Protein AF-A0A1V4RL10-F1 (afdb_monomer_lite)

Secondary structure (DSSP, 8-state):
-HHHHHHTT-S-HHHHHHHHHHH--GGGHHHHHHHHT-PPPS----EES-B-TTSPBPPPPSSB-HHHHTTTEE-BPP---S--PPP-TT-GGGHHHHHHHHH-SSHHHHHHHHHHHSS-B-HHHHHHHH-S-HHHHHHHHHHHHHTTSEEEEEETTEEEEEE-HHHHHHHTTPPTTS-----HHHHHHHHHHHHHHHH-TT---HHHHHHHHHHHHHHHGGGSTT-S-HHHHHHHHSS-GGG--HHHHHHHHHHHHHHHH-

Radius of gyration: 21.94 Å; chains: 1; bounding box: 55×43×56 Å

Sequence (262 aa):
LKTLNSQKGLSGGNLLTAIANLLIKPSSRSKWGRIADQIRQGEVRQESLFYLKDGRPHPHPTQPDPAFDKAGFSRQKYYDRQVVKQFRADCSANLILKLRAVFGVNARCEIIAYLATHSQANPTETAAAVGYSQKAVHNVMNELFQSGTVTKRIKGRETLYSLRKKEWLPLLSLKQPEVRWLDWKGIYSFMIAVWAILDDSKHQDENLILSELILLLTQKIPDLPGFLSEPLEAALRGPDQTRVSLPSVCSALEGFIHTLME

pLDDT: mean 80.37, std 12.08, range [49.19, 97.69]

Structure (mmCIF, N/CA/C/O backbone):
data_AF-A0A1V4RL10-F1
#
_entry.id   AF-A0A1V4RL10-F1
#
loop_
_atom_site.group_PDB
_atom_site.id
_atom_site.type_symbol
_atom_site.label_atom_id
_atom_site.label_alt_id
_atom_site.label_comp_id
_atom_site.label_asym_id
_atom_site.label_entity_id
_atom_site.label_seq_id
_atom_site.pdbx_PDB_ins_code
_atom_site.Cartn_x
_atom_site.Cartn_y
_atom_site.Cartn_z
_atom_site.occupancy
_atom_site.B_iso_or_equiv
_atom_site.auth_seq_id
_atom_site.auth_comp_id
_atom_site.auth_asym_id
_atom_site.auth_atom_id
_atom_site.pdbx_PDB_model_num
ATOM 1 N N . LEU A 1 1 ? -5.621 4.166 -7.931 1.00 49.19 1 LEU A N 1
ATOM 2 C CA . LEU A 1 1 ? -4.740 4.161 -9.125 1.00 49.19 1 LEU A CA 1
ATOM 3 C C . LEU A 1 1 ? -4.826 5.459 -9.919 1.00 49.19 1 LEU A C 1
ATOM 5 O O . LEU A 1 1 ? -3.807 6.117 -9.990 1.00 49.19 1 LEU A O 1
ATOM 9 N N . LYS A 1 2 ? -5.996 5.895 -10.422 1.00 50.41 2 LYS A N 1
ATOM 10 C CA . LYS A 1 2 ? -6.119 7.175 -11.162 1.00 50.41 2 LYS A CA 1
ATOM 11 C C . LYS A 1 2 ? -5.526 8.374 -10.406 1.00 50.41 2 LYS A C 1
ATOM 13 O O . LYS A 1 2 ? -4.705 9.084 -10.962 1.00 50.41 2 LYS A O 1
ATOM 18 N N . THR A 1 3 ? -5.883 8.525 -9.130 1.00 52.38 3 THR A N 1
ATOM 19 C CA . THR A 1 3 ? -5.372 9.594 -8.258 1.00 52.38 3 THR A CA 1
ATOM 20 C C . THR A 1 3 ? -3.866 9.489 -8.015 1.00 52.38 3 THR A C 1
ATOM 22 O O . THR A 1 3 ? -3.177 10.495 -8.064 1.00 52.38 3 THR A O 1
ATOM 25 N N . LEU A 1 4 ? -3.338 8.274 -7.823 1.00 53.31 4 LEU A N 1
ATOM 26 C CA . LEU A 1 4 ? -1.896 8.046 -7.652 1.00 53.31 4 LEU A CA 1
ATOM 27 C C . LEU A 1 4 ? -1.121 8.362 -8.942 1.00 53.31 4 LEU A C 1
ATOM 29 O O . LEU A 1 4 ? -0.084 9.008 -8.880 1.00 53.31 4 LEU A O 1
ATOM 33 N N . ASN A 1 5 ? -1.664 7.976 -10.101 1.00 55.53 5 ASN A N 1
ATOM 34 C CA . ASN A 1 5 ? -1.075 8.250 -11.412 1.00 55.53 5 ASN A CA 1
ATOM 35 C C . ASN A 1 5 ? -1.068 9.750 -11.738 1.00 55.53 5 ASN A C 1
ATOM 37 O O . ASN A 1 5 ? -0.082 10.265 -12.248 1.00 55.53 5 ASN A O 1
ATOM 41 N N . SER A 1 6 ? -2.144 10.467 -11.396 1.00 55.06 6 SER A N 1
ATOM 42 C CA . SER A 1 6 ? -2.244 11.911 -11.636 1.00 55.06 6 SER A CA 1
ATOM 43 C C . SER A 1 6 ? -1.446 12.760 -10.645 1.00 55.06 6 SER A C 1
ATOM 45 O O . SER A 1 6 ? -1.045 13.860 -10.995 1.00 55.06 6 SER A O 1
ATOM 47 N N . GLN A 1 7 ? -1.256 12.299 -9.403 1.00 50.97 7 GLN A N 1
ATOM 48 C CA . GLN A 1 7 ? -0.625 13.102 -8.346 1.00 50.97 7 GLN A CA 1
ATOM 49 C C . GLN A 1 7 ? 0.898 12.966 -8.275 1.00 50.97 7 GLN A C 1
ATOM 51 O O . GLN A 1 7 ? 1.531 13.825 -7.674 1.00 50.97 7 GLN A O 1
ATOM 56 N N . LYS A 1 8 ? 1.488 11.898 -8.829 1.00 51.97 8 LYS A N 1
ATOM 57 C CA . LYS A 1 8 ? 2.913 11.582 -8.618 1.00 51.97 8 LYS A CA 1
ATOM 58 C C . LYS A 1 8 ? 3.761 11.480 -9.889 1.00 51.97 8 LYS A C 1
ATOM 60 O O . LYS A 1 8 ? 4.884 11.005 -9.802 1.00 51.97 8 LYS A O 1
ATOM 65 N N . GLY A 1 9 ? 3.252 11.917 -11.046 1.00 50.22 9 GLY A N 1
ATOM 66 C CA . GLY A 1 9 ? 4.052 11.961 -12.279 1.00 50.22 9 GLY A CA 1
ATOM 67 C C . GLY A 1 9 ? 4.627 10.598 -12.676 1.00 50.22 9 GLY A C 1
ATOM 68 O O . GLY A 1 9 ? 5.772 10.516 -13.102 1.00 50.22 9 GLY A O 1
ATOM 69 N N . LEU A 1 10 ? 3.855 9.523 -12.486 1.00 54.78 10 LEU A N 1
ATOM 70 C CA . LEU A 1 10 ? 4.321 8.167 -12.760 1.00 54.78 10 LEU A CA 1
ATOM 71 C C . LEU A 1 10 ? 4.570 7.984 -14.264 1.00 54.78 10 LEU A C 1
ATOM 73 O O . LEU A 1 10 ? 3.634 7.922 -15.066 1.00 54.78 10 LEU A O 1
ATOM 77 N N . SER A 1 11 ? 5.844 7.898 -14.642 1.00 58.38 11 SER A N 1
ATOM 78 C CA . SER A 1 11 ? 6.279 7.400 -15.944 1.00 58.38 11 SER A CA 1
ATOM 79 C C . SER A 1 11 ? 5.908 5.911 -16.059 1.00 58.38 11 SER A C 1
ATOM 81 O O . SER A 1 11 ? 5.900 5.180 -15.072 1.00 58.38 11 SER A O 1
ATOM 83 N N . GLY A 1 12 ? 5.504 5.456 -17.252 1.00 69.50 12 GLY A N 1
ATOM 84 C CA . GLY A 1 12 ? 5.088 4.057 -17.470 1.00 69.50 12 GLY A CA 1
ATOM 85 C C . GLY A 1 12 ? 3.602 3.831 -17.770 1.00 69.50 12 GLY A C 1
ATOM 86 O O . GLY A 1 12 ? 3.104 2.718 -17.620 1.00 69.50 12 GLY A O 1
ATOM 87 N N . GLY A 1 13 ? 2.872 4.848 -18.243 1.00 74.56 13 GLY A N 1
ATOM 88 C CA . GLY A 1 13 ? 1.473 4.687 -18.671 1.00 74.56 13 GLY A CA 1
ATOM 89 C C . GLY A 1 13 ? 1.262 3.543 -19.676 1.00 74.56 13 GLY A C 1
ATOM 90 O O . GLY A 1 13 ? 0.323 2.771 -19.519 1.00 74.56 13 GLY A O 1
ATOM 91 N N . ASN A 1 14 ? 2.173 3.366 -20.641 1.00 78.31 14 ASN A N 1
ATOM 92 C CA . ASN A 1 14 ? 2.092 2.273 -21.618 1.00 78.31 14 ASN A CA 1
ATOM 93 C C . ASN A 1 14 ? 2.288 0.900 -20.949 1.00 78.31 14 ASN A C 1
ATOM 95 O O . ASN A 1 14 ? 1.567 -0.045 -21.262 1.00 78.31 14 ASN A O 1
ATOM 99 N N . LEU A 1 15 ? 3.205 0.799 -19.980 1.00 83.12 15 LEU A N 1
ATOM 100 C CA . LEU A 1 15 ? 3.429 -0.423 -19.206 1.00 83.12 15 LEU A CA 1
ATOM 101 C C . LEU A 1 15 ? 2.200 -0.779 -18.361 1.00 83.12 15 LEU A C 1
ATOM 103 O O . LEU A 1 15 ? 1.780 -1.934 -18.316 1.00 83.12 15 LEU A O 1
ATOM 107 N N . LEU A 1 16 ? 1.573 0.216 -17.730 1.00 83.06 16 LEU A N 1
ATOM 108 C CA . LEU A 1 16 ? 0.323 0.017 -16.999 1.00 83.06 16 LEU A CA 1
ATOM 109 C C . LEU A 1 16 ? -0.794 -0.484 -17.925 1.00 83.06 16 LEU A C 1
ATOM 111 O O . LEU A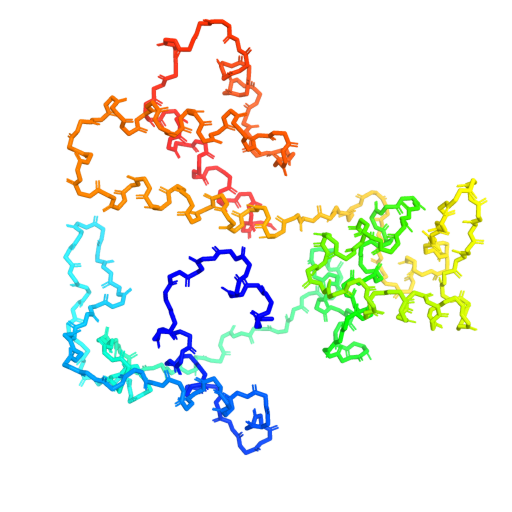 1 16 ? -1.558 -1.370 -17.542 1.00 83.06 16 LEU A O 1
ATOM 115 N N . THR A 1 17 ? -0.871 0.048 -19.141 1.00 82.81 17 THR A N 1
ATOM 116 C CA . THR A 1 17 ? -1.808 -0.408 -20.169 1.00 82.81 17 THR A CA 1
ATOM 117 C C . THR A 1 17 ? -1.522 -1.846 -20.610 1.00 82.81 17 THR A C 1
ATOM 119 O O . THR A 1 17 ? -2.459 -2.637 -20.739 1.00 82.81 17 THR A O 1
ATOM 122 N N . ALA A 1 18 ? -0.251 -2.232 -20.770 1.00 87.38 18 ALA A N 1
ATOM 123 C CA . ALA A 1 18 ? 0.148 -3.614 -21.050 1.00 87.38 18 ALA A CA 1
ATOM 124 C C . ALA A 1 18 ? -0.301 -4.571 -19.935 1.00 87.38 18 ALA A C 1
ATOM 126 O O . ALA A 1 18 ? -0.938 -5.593 -20.188 1.00 87.38 18 ALA A O 1
ATOM 127 N N . ILE A 1 19 ? -0.044 -4.196 -18.677 1.00 88.56 19 ILE A N 1
ATOM 128 C CA . ILE A 1 19 ? -0.471 -4.960 -17.498 1.00 88.56 19 ILE A CA 1
ATOM 129 C C . ILE A 1 19 ? -2.000 -5.051 -17.438 1.00 88.56 19 ILE A C 1
ATOM 131 O O . ILE A 1 19 ? -2.542 -6.120 -17.166 1.00 88.56 19 ILE A O 1
ATOM 135 N N . ALA A 1 20 ? -2.718 -3.961 -17.714 1.00 87.62 20 ALA A N 1
ATOM 136 C CA . ALA A 1 20 ? -4.177 -3.974 -17.748 1.00 87.62 20 ALA A CA 1
ATOM 137 C C . ALA A 1 20 ? -4.702 -4.949 -18.812 1.00 87.62 20 ALA A C 1
ATOM 139 O O . ALA A 1 20 ? -5.595 -5.738 -18.510 1.00 87.62 20 ALA A O 1
ATOM 140 N N . ASN A 1 21 ? -4.110 -4.958 -20.011 1.00 87.12 21 ASN A N 1
ATOM 141 C CA . ASN A 1 21 ? -4.444 -5.913 -21.070 1.00 87.12 21 ASN A CA 1
ATOM 142 C C . ASN A 1 21 ? -4.168 -7.368 -20.658 1.00 87.12 21 ASN A C 1
ATOM 144 O O . ASN A 1 21 ? -4.996 -8.234 -20.929 1.00 87.12 21 ASN A O 1
ATOM 148 N N . LEU A 1 22 ? -3.070 -7.634 -19.942 1.00 88.62 22 LEU A N 1
ATOM 149 C CA . LEU A 1 22 ? -2.773 -8.962 -19.390 1.00 88.62 22 LEU A CA 1
ATOM 150 C C . LEU A 1 22 ? -3.814 -9.408 -18.341 1.00 88.62 22 LEU A C 1
ATOM 152 O O . LEU A 1 22 ? -4.157 -10.586 -18.257 1.00 88.62 22 LEU A O 1
ATOM 156 N N . LEU A 1 23 ? -4.313 -8.479 -17.518 1.00 87.69 23 LEU A N 1
ATOM 157 C CA . LEU A 1 23 ? -5.212 -8.768 -16.391 1.00 87.69 23 LEU A CA 1
ATOM 158 C C . LEU A 1 23 ? -6.706 -8.782 -16.752 1.00 87.69 23 LEU A C 1
ATOM 160 O O . LEU A 1 23 ? -7.537 -9.154 -15.908 1.00 87.69 23 LEU A O 1
ATOM 164 N N . ILE A 1 24 ? -7.075 -8.366 -17.966 1.00 86.62 24 ILE A N 1
ATOM 165 C CA . ILE A 1 24 ? -8.467 -8.384 -18.414 1.00 86.62 24 ILE A CA 1
ATOM 166 C C . ILE A 1 24 ? -8.958 -9.825 -18.545 1.00 86.62 24 ILE A C 1
ATOM 168 O O . ILE A 1 24 ? -8.470 -10.633 -19.327 1.00 86.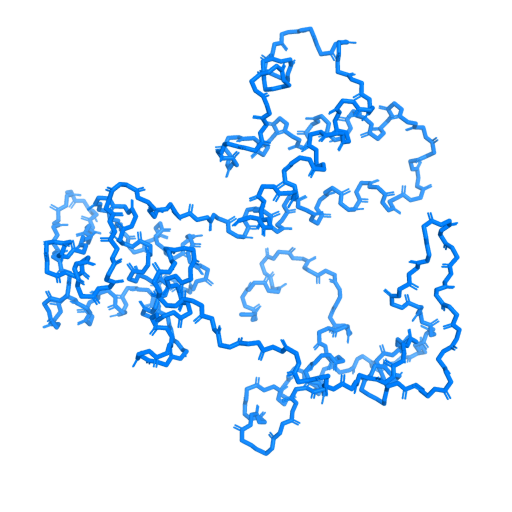62 24 ILE A O 1
ATOM 172 N N . LYS A 1 25 ? -10.005 -10.111 -17.780 1.00 82.38 25 LYS A N 1
ATOM 173 C CA . LYS A 1 25 ? -10.875 -11.280 -17.878 1.00 82.38 25 LYS A CA 1
ATOM 174 C C . LYS A 1 25 ? -12.316 -10.762 -17.975 1.00 82.38 25 LYS A C 1
ATOM 176 O O . LYS A 1 25 ? -12.557 -9.616 -17.577 1.00 82.38 25 LYS A O 1
ATOM 181 N N . PRO A 1 26 ? -13.297 -11.562 -18.434 1.00 79.50 26 PRO A N 1
ATOM 182 C CA . PRO A 1 26 ? -14.690 -11.114 -18.524 1.00 79.50 26 PRO A CA 1
ATOM 183 C C . PRO A 1 26 ? -15.211 -10.471 -17.226 1.00 79.50 26 PRO A C 1
ATOM 185 O O . PRO A 1 26 ? -15.831 -9.412 -17.263 1.00 79.50 26 PRO A O 1
ATOM 188 N N . SER A 1 27 ? -14.853 -11.037 -16.069 1.00 79.25 27 SER A N 1
ATOM 189 C CA . SER A 1 27 ? -15.241 -10.541 -14.742 1.00 79.25 27 SER A CA 1
ATOM 190 C C . SER A 1 27 ? -14.484 -9.295 -14.259 1.00 79.25 27 SER A C 1
ATOM 192 O O . SER A 1 27 ? -14.952 -8.614 -13.351 1.00 79.25 27 SER A O 1
ATOM 194 N N . SER A 1 28 ? -13.321 -8.973 -14.834 1.00 82.69 28 SER A N 1
ATOM 195 C CA . SER A 1 28 ? -12.464 -7.856 -14.401 1.00 82.69 28 SER A CA 1
ATOM 196 C C . SER A 1 28 ? -12.457 -6.679 -15.384 1.00 82.69 28 SER A C 1
ATOM 198 O O . SER A 1 28 ? -11.783 -5.672 -15.145 1.00 82.69 28 SER A O 1
ATOM 200 N N . ARG A 1 29 ? -13.230 -6.763 -16.477 1.00 82.12 29 ARG A N 1
ATOM 201 C CA . ARG A 1 29 ? -13.241 -5.759 -17.549 1.00 82.12 29 ARG A CA 1
ATOM 202 C C . ARG A 1 29 ? -13.697 -4.378 -17.086 1.00 82.12 29 ARG A C 1
ATOM 204 O O . ARG A 1 29 ? -13.107 -3.388 -17.495 1.00 82.12 29 ARG A O 1
ATOM 211 N N . SER A 1 30 ? -14.680 -4.294 -16.192 1.00 79.81 30 SER A N 1
ATOM 212 C CA . SER A 1 30 ? -15.138 -3.013 -15.627 1.00 79.81 30 SER A CA 1
ATOM 213 C C . SER A 1 30 ? -14.036 -2.273 -14.858 1.00 79.81 30 SER A C 1
ATOM 215 O O . SER A 1 30 ? -14.023 -1.044 -14.818 1.00 79.81 30 SER A O 1
ATOM 217 N N . LYS A 1 31 ? -13.083 -3.015 -14.278 1.00 77.12 31 LYS A N 1
ATOM 218 C CA . LYS A 1 31 ? -11.945 -2.468 -13.532 1.00 77.12 31 LYS A CA 1
ATOM 219 C C . LYS A 1 31 ? -10.796 -2.045 -14.447 1.00 77.12 31 LYS A C 1
ATOM 221 O O . LYS A 1 31 ? -10.199 -0.996 -14.216 1.00 77.12 31 LYS A O 1
ATOM 226 N N . TRP A 1 32 ? -10.470 -2.865 -15.446 1.00 82.25 32 TRP A N 1
ATOM 227 C CA . TRP A 1 32 ? -9.245 -2.708 -16.240 1.00 82.25 32 TRP A CA 1
ATOM 228 C C . TRP A 1 32 ? -9.462 -2.146 -17.643 1.00 82.25 32 TRP A C 1
ATOM 230 O O . TRP A 1 32 ? -8.540 -1.540 -18.174 1.00 82.25 32 TRP A O 1
ATOM 240 N N . GLY A 1 33 ? -10.660 -2.290 -18.220 1.00 83.62 33 GLY A N 1
ATOM 241 C CA . GLY A 1 33 ? -10.962 -1.935 -19.612 1.00 83.62 33 GLY A CA 1
ATOM 242 C C . GLY A 1 33 ? -10.560 -0.506 -19.947 1.00 83.62 33 GLY A C 1
ATOM 243 O O . GLY A 1 33 ? -9.722 -0.287 -20.808 1.00 83.62 33 GLY A O 1
ATOM 244 N N . ARG A 1 34 ? -11.015 0.460 -19.139 1.00 83.50 34 ARG A N 1
ATOM 245 C CA . ARG A 1 34 ? -10.685 1.875 -19.354 1.00 83.50 34 ARG A CA 1
ATOM 246 C C . ARG A 1 34 ? -9.182 2.171 -19.347 1.00 83.50 34 ARG A C 1
ATOM 248 O O . ARG A 1 34 ? -8.779 3.136 -19.976 1.00 83.50 34 ARG A O 1
ATOM 255 N N . ILE A 1 35 ? -8.376 1.416 -18.599 1.00 81.50 35 ILE A N 1
ATOM 256 C CA . ILE A 1 35 ? -6.914 1.586 -18.575 1.00 81.50 35 ILE A CA 1
ATOM 257 C C . ILE A 1 35 ? -6.295 0.878 -19.784 1.00 81.50 35 ILE A C 1
ATOM 259 O O . ILE A 1 35 ? -5.432 1.443 -20.442 1.00 81.50 35 ILE A O 1
ATOM 263 N N . ALA A 1 36 ? -6.760 -0.329 -20.106 1.00 82.19 36 ALA A N 1
ATOM 264 C CA . ALA A 1 36 ? -6.291 -1.106 -21.250 1.00 82.19 36 ALA A CA 1
ATOM 265 C C . ALA A 1 36 ? -6.540 -0.412 -22.599 1.00 82.19 36 ALA A C 1
ATOM 267 O O . ALA A 1 36 ? -5.738 -0.572 -23.515 1.00 82.19 36 ALA A O 1
ATOM 268 N N . ASP A 1 37 ? -7.602 0.389 -22.694 1.00 82.38 37 ASP A N 1
ATOM 269 C CA . ASP A 1 37 ? -7.956 1.145 -23.898 1.00 82.38 37 ASP A CA 1
ATOM 270 C C . ASP A 1 37 ? -7.105 2.422 -24.078 1.00 82.38 37 ASP A C 1
ATOM 272 O O . ASP A 1 37 ? -7.191 3.085 -25.107 1.00 82.38 37 ASP A O 1
ATOM 276 N N . GLN A 1 38 ? -6.258 2.788 -23.104 1.00 76.69 38 GLN A N 1
ATOM 277 C CA . GLN A 1 38 ? -5.403 3.987 -23.149 1.00 76.69 38 GLN A CA 1
ATOM 278 C C . GLN A 1 38 ? -4.072 3.768 -23.888 1.00 76.69 38 GLN A C 1
ATOM 280 O O . GLN A 1 38 ? -3.094 4.464 -23.607 1.00 76.69 38 GLN A O 1
ATOM 285 N N . ILE A 1 39 ? -3.990 2.802 -24.810 1.00 66.69 39 ILE A N 1
ATOM 286 C CA . ILE A 1 39 ? -2.776 2.608 -25.617 1.00 66.69 39 ILE A CA 1
ATOM 287 C C . ILE A 1 39 ? -2.530 3.891 -26.418 1.00 66.69 39 ILE A C 1
ATOM 289 O O . ILE A 1 39 ? -3.389 4.331 -27.184 1.00 66.69 39 ILE A O 1
ATOM 293 N N . ARG A 1 40 ? -1.357 4.508 -26.230 1.00 63.03 40 ARG A N 1
ATOM 294 C CA . ARG A 1 40 ? -0.934 5.649 -27.046 1.00 63.03 40 ARG A CA 1
ATOM 295 C C . ARG A 1 40 ? -0.775 5.192 -28.493 1.00 63.03 40 ARG A C 1
ATOM 297 O O . ARG A 1 40 ? 0.002 4.286 -28.768 1.00 63.03 40 ARG A O 1
ATOM 304 N N . GLN A 1 41 ? -1.507 5.834 -29.398 1.00 53.97 41 GLN A N 1
ATOM 305 C CA . GLN A 1 41 ? -1.320 5.681 -30.837 1.00 53.97 41 GLN A CA 1
ATOM 306 C C . GLN A 1 41 ? -0.106 6.526 -31.258 1.00 53.97 41 GLN A C 1
ATOM 308 O O . GLN A 1 41 ? -0.091 7.735 -31.035 1.00 53.97 41 GLN A O 1
ATOM 313 N N . GLY A 1 42 ? 0.924 5.881 -31.802 1.00 56.19 42 GLY A N 1
ATOM 314 C CA . GLY A 1 42 ? 2.168 6.491 -32.286 1.00 56.19 42 GLY A CA 1
ATOM 315 C C . GLY A 1 42 ? 3.167 5.409 -32.708 1.00 56.19 42 GLY A C 1
ATOM 316 O O . GLY A 1 42 ? 2.926 4.234 -32.437 1.00 56.19 42 GLY A O 1
ATOM 317 N N . GLU A 1 43 ? 4.271 5.773 -33.369 1.00 51.66 43 GLU A N 1
ATOM 318 C CA . GLU A 1 43 ? 5.378 4.841 -33.641 1.00 51.66 43 GLU A CA 1
ATOM 319 C C . GLU A 1 43 ? 5.985 4.380 -32.314 1.00 51.66 43 GLU A C 1
ATOM 321 O O . GLU A 1 43 ? 6.763 5.089 -31.673 1.00 51.66 43 GLU A O 1
ATOM 326 N N . VAL A 1 44 ? 5.578 3.199 -31.854 1.00 61.56 44 VAL A N 1
ATOM 327 C CA . VAL A 1 44 ? 6.090 2.650 -30.606 1.00 61.56 44 VAL A CA 1
ATOM 328 C C . VAL A 1 44 ? 7.392 1.927 -30.912 1.00 61.56 44 VAL A C 1
ATOM 330 O O . VAL A 1 44 ? 7.395 0.798 -31.399 1.00 61.56 44 VAL A O 1
ATOM 333 N N . ARG A 1 45 ? 8.517 2.597 -30.651 1.00 67.19 45 ARG A N 1
ATOM 334 C CA . ARG A 1 45 ? 9.829 1.947 -30.659 1.00 67.19 45 ARG A CA 1
ATOM 335 C C . ARG A 1 45 ? 9.788 0.800 -29.652 1.00 67.19 45 ARG A C 1
ATOM 337 O O . ARG A 1 45 ? 9.501 1.027 -28.482 1.00 67.19 45 ARG A O 1
ATOM 344 N N . GLN A 1 46 ? 10.051 -0.417 -30.122 1.00 76.62 46 GLN A N 1
ATOM 345 C CA . GLN A 1 46 ? 10.027 -1.594 -29.266 1.00 76.62 46 GLN A CA 1
ATOM 346 C C . GLN A 1 46 ? 11.152 -1.492 -28.223 1.00 76.62 46 GLN A C 1
ATOM 348 O O . GLN A 1 46 ? 12.328 -1.423 -28.584 1.00 76.62 46 GLN A O 1
ATOM 353 N N . GLU A 1 47 ? 10.799 -1.466 -26.941 1.00 83.00 47 GLU A N 1
ATOM 354 C CA . GLU A 1 47 ? 11.736 -1.364 -25.820 1.00 83.00 47 GLU A CA 1
ATOM 355 C C . GLU A 1 47 ? 11.787 -2.672 -25.021 1.00 83.00 47 GLU A C 1
ATOM 357 O O . GLU A 1 47 ? 10.774 -3.350 -24.836 1.00 83.00 47 GLU A O 1
ATOM 362 N N . SER A 1 48 ? 12.975 -3.074 -24.562 1.00 84.69 48 SER A N 1
ATOM 363 C CA . SER A 1 48 ? 13.099 -4.251 -23.693 1.00 84.69 48 SER A CA 1
ATOM 364 C C . SER A 1 48 ? 12.664 -3.903 -22.277 1.00 84.69 48 SER A C 1
ATOM 366 O O . SER A 1 48 ? 13.114 -2.911 -21.712 1.00 84.69 48 SER A O 1
ATOM 368 N N . LEU A 1 49 ? 11.806 -4.739 -21.687 1.00 82.19 49 LEU A N 1
ATOM 369 C CA . LEU A 1 49 ? 11.347 -4.532 -20.308 1.00 82.19 49 LEU A CA 1
ATOM 370 C C . LEU A 1 49 ? 12.391 -4.972 -19.269 1.00 82.19 49 LEU A C 1
ATOM 372 O O . LEU A 1 49 ? 12.368 -4.524 -18.126 1.00 82.19 49 LEU A O 1
ATOM 376 N N . PHE A 1 50 ? 13.275 -5.891 -19.651 1.00 84.38 50 PHE A N 1
ATOM 377 C CA . PHE A 1 50 ? 14.260 -6.493 -18.763 1.00 84.38 50 PHE A CA 1
ATOM 378 C C . PHE A 1 50 ? 15.652 -6.349 -19.360 1.00 84.38 50 PHE A C 1
ATOM 380 O O . PHE A 1 50 ? 15.837 -6.533 -20.564 1.00 84.38 50 PHE A O 1
ATOM 387 N N . TYR A 1 51 ? 16.622 -6.080 -18.495 1.00 83.31 51 TYR A N 1
ATOM 388 C CA . TYR A 1 51 ? 18.030 -5.939 -18.837 1.00 83.31 51 TYR A CA 1
ATOM 389 C C . TYR A 1 51 ? 18.850 -6.911 -17.989 1.00 83.31 51 TYR A C 1
ATOM 391 O O . TYR A 1 51 ? 18.480 -7.247 -16.860 1.00 83.31 51 TYR A O 1
ATOM 399 N N . LEU A 1 52 ? 19.940 -7.409 -18.559 1.00 83.38 52 LEU A N 1
ATOM 400 C CA . LEU A 1 52 ? 20.955 -8.165 -17.839 1.00 83.38 52 LEU A CA 1
ATOM 401 C C . LEU A 1 52 ? 21.753 -7.218 -16.928 1.00 83.38 52 LEU A C 1
ATOM 403 O O . LEU A 1 52 ? 21.713 -6.001 -17.088 1.00 83.38 52 LEU A O 1
ATOM 407 N N . LYS A 1 53 ? 22.512 -7.778 -15.977 1.00 77.56 53 LYS A N 1
ATOM 408 C CA . LYS A 1 53 ? 23.340 -6.986 -15.044 1.00 77.56 53 LYS A CA 1
ATOM 409 C C . LYS A 1 53 ? 24.364 -6.085 -15.742 1.00 77.56 53 LYS A C 1
ATOM 411 O O . LYS A 1 53 ? 24.790 -5.097 -15.168 1.00 77.56 53 LYS A O 1
ATOM 416 N N . ASP A 1 54 ? 24.759 -6.441 -16.958 1.00 80.38 54 ASP A N 1
ATOM 417 C CA . ASP A 1 54 ? 25.688 -5.679 -17.795 1.00 80.38 54 ASP A CA 1
ATOM 418 C C . ASP A 1 54 ? 24.989 -4.615 -18.664 1.00 80.38 54 ASP A C 1
ATOM 420 O O . ASP A 1 54 ? 25.607 -4.048 -19.562 1.00 80.38 54 ASP A O 1
ATOM 424 N N . GLY A 1 55 ? 23.695 -4.365 -18.436 1.00 78.19 55 GLY A N 1
ATOM 425 C CA . GLY A 1 55 ? 22.907 -3.364 -19.154 1.00 78.19 55 GLY A CA 1
ATOM 426 C C . GLY A 1 55 ? 22.440 -3.799 -20.543 1.00 78.19 55 GLY A C 1
ATOM 427 O O . GLY A 1 55 ? 21.695 -3.065 -21.191 1.00 78.19 55 GLY A O 1
ATOM 428 N N . ARG A 1 56 ? 22.812 -4.993 -21.026 1.00 82.56 56 ARG A N 1
ATOM 429 C CA . ARG A 1 56 ? 22.294 -5.496 -22.305 1.00 82.56 56 ARG A CA 1
ATOM 430 C C . ARG A 1 56 ? 20.814 -5.863 -22.172 1.00 82.56 56 ARG A C 1
ATOM 432 O O . ARG A 1 56 ? 20.415 -6.388 -21.129 1.00 82.56 56 ARG A O 1
ATOM 439 N N . PRO A 1 57 ? 19.986 -5.642 -23.210 1.00 83.38 57 PRO A N 1
ATOM 440 C CA . PRO A 1 57 ? 18.603 -6.098 -23.183 1.00 83.38 57 PRO A CA 1
ATOM 441 C C . PRO A 1 57 ? 18.568 -7.612 -22.963 1.00 83.38 57 PRO A C 1
ATOM 443 O O . PRO A 1 57 ? 19.368 -8.358 -23.536 1.00 83.38 57 PRO A O 1
ATOM 446 N N . HIS A 1 58 ? 17.648 -8.070 -22.115 1.00 80.19 58 HIS A N 1
ATOM 447 C CA . HIS A 1 58 ? 17.424 -9.494 -21.913 1.00 80.19 58 HIS A CA 1
ATOM 448 C C . HIS A 1 58 ? 17.140 -10.154 -23.276 1.00 80.19 58 HIS A C 1
ATOM 450 O O . HIS A 1 58 ? 16.397 -9.570 -24.071 1.00 80.19 58 HIS A O 1
ATOM 456 N N . PRO A 1 59 ? 17.697 -11.352 -23.561 1.00 70.81 59 PRO A N 1
ATOM 457 C CA . PRO A 1 59 ? 17.583 -11.995 -24.866 1.00 70.81 59 PRO A CA 1
ATOM 458 C C . PRO A 1 59 ? 16.158 -11.996 -25.418 1.00 70.81 59 PRO A C 1
ATOM 460 O O . PRO A 1 59 ? 15.197 -12.196 -24.662 1.00 70.81 59 PRO A O 1
ATOM 463 N N . HIS A 1 60 ? 16.055 -11.776 -26.735 1.00 69.19 60 HIS A N 1
ATOM 464 C CA . HIS A 1 60 ? 14.784 -11.647 -27.439 1.00 69.19 60 HIS A CA 1
ATOM 465 C C . HIS A 1 60 ? 13.843 -12.815 -27.117 1.00 69.19 60 HIS A C 1
ATOM 467 O O . HIS A 1 60 ? 14.266 -13.976 -27.127 1.00 69.19 60 HIS A O 1
ATOM 473 N N . PRO A 1 61 ? 12.563 -12.522 -26.842 1.00 76.62 61 PRO A N 1
ATOM 474 C CA . PRO A 1 61 ? 11.597 -13.553 -26.525 1.00 76.62 61 PRO A CA 1
ATOM 475 C C . PRO A 1 61 ? 11.393 -14.484 -27.718 1.00 76.62 61 PRO A C 1
ATOM 477 O O . PRO A 1 61 ? 11.093 -14.034 -28.821 1.00 76.62 61 PRO A O 1
ATOM 480 N N . THR A 1 62 ? 11.488 -15.793 -27.486 1.00 82.88 62 THR A N 1
ATOM 481 C CA . THR A 1 62 ? 11.085 -16.801 -28.481 1.00 82.88 62 THR A CA 1
ATOM 482 C C . THR A 1 62 ? 9.584 -16.743 -28.745 1.00 82.88 62 THR A C 1
ATOM 484 O O . THR A 1 62 ? 9.129 -17.066 -29.837 1.00 82.88 62 THR A O 1
ATOM 487 N N . GLN A 1 63 ? 8.812 -16.308 -27.744 1.00 89.00 63 GLN A N 1
ATOM 488 C CA . GLN A 1 63 ? 7.382 -16.074 -27.857 1.00 89.00 63 GLN A CA 1
ATOM 489 C C . GLN A 1 63 ? 7.017 -14.756 -27.160 1.00 89.00 63 GLN A C 1
ATOM 491 O O . GLN A 1 63 ? 6.914 -14.730 -25.926 1.00 89.00 63 GLN A O 1
ATOM 496 N N . PRO A 1 64 ? 6.813 -13.667 -27.923 1.00 87.75 64 PRO A N 1
ATOM 497 C CA . PRO A 1 64 ? 6.410 -12.377 -27.375 1.00 87.75 64 PRO A CA 1
ATOM 498 C C . PRO A 1 64 ? 5.069 -12.445 -26.633 1.00 87.75 64 PRO A C 1
ATOM 500 O O . PRO A 1 64 ? 4.166 -13.195 -27.014 1.00 87.75 64 PRO A O 1
ATOM 503 N N . ASP A 1 65 ? 4.928 -11.651 -25.570 1.00 89.88 65 ASP A N 1
ATOM 504 C CA . ASP A 1 65 ? 3.648 -11.469 -24.879 1.00 89.88 65 ASP A CA 1
ATOM 505 C C . ASP A 1 65 ? 2.746 -10.480 -25.649 1.00 89.88 65 ASP A C 1
ATOM 507 O O . ASP A 1 65 ? 3.089 -9.296 -25.726 1.00 89.88 65 ASP A O 1
ATOM 511 N N . PRO A 1 66 ? 1.575 -10.894 -26.176 1.00 88.50 66 PRO A N 1
ATOM 512 C CA . PRO A 1 66 ? 0.740 -10.024 -27.009 1.00 88.50 66 PRO A CA 1
ATOM 513 C C . PRO A 1 66 ? 0.225 -8.764 -26.302 1.00 88.50 66 PRO A C 1
ATOM 515 O O . PRO A 1 66 ? -0.086 -7.776 -26.966 1.00 88.50 66 PRO A O 1
ATOM 518 N N . ALA A 1 67 ? 0.080 -8.789 -24.972 1.00 87.56 67 ALA A N 1
ATOM 519 C CA . ALA A 1 67 ? -0.388 -7.624 -24.220 1.00 87.56 67 ALA A CA 1
ATOM 520 C C . ALA A 1 67 ? 0.690 -6.534 -24.126 1.00 87.56 67 ALA A C 1
ATOM 522 O O . ALA A 1 67 ? 0.370 -5.347 -24.091 1.00 87.56 67 ALA A O 1
ATOM 523 N N . PHE A 1 68 ? 1.957 -6.944 -24.098 1.00 88.81 68 PHE A N 1
ATOM 524 C CA . PHE A 1 68 ? 3.114 -6.060 -23.983 1.00 88.81 68 PHE A CA 1
ATOM 525 C C . PHE A 1 68 ? 3.624 -5.617 -25.347 1.00 88.81 68 PHE A C 1
ATOM 527 O O . PHE A 1 68 ? 3.937 -4.441 -25.504 1.00 88.81 68 PHE A O 1
ATOM 534 N N . ASP A 1 69 ? 3.591 -6.504 -26.339 1.00 86.81 69 ASP A N 1
ATOM 535 C CA . ASP A 1 69 ? 3.973 -6.199 -27.718 1.00 86.81 69 ASP A CA 1
ATOM 536 C C . ASP A 1 69 ? 3.141 -5.038 -28.288 1.00 86.81 69 ASP A C 1
ATOM 538 O O . ASP A 1 69 ? 3.682 -4.034 -28.744 1.00 86.81 69 ASP A O 1
ATOM 542 N N . LYS A 1 70 ? 1.814 -5.078 -28.093 1.00 82.94 70 LYS A N 1
ATOM 543 C CA . LYS A 1 70 ? 0.893 -3.983 -28.461 1.00 82.94 70 LYS A CA 1
ATOM 544 C C . LYS A 1 70 ? 1.181 -2.650 -27.772 1.00 82.94 70 LYS A C 1
ATOM 546 O O . LYS A 1 70 ? 0.752 -1.608 -28.255 1.00 82.94 70 LYS A O 1
ATOM 551 N N . ALA A 1 71 ? 1.830 -2.689 -26.615 1.00 81.94 71 ALA A N 1
ATOM 552 C CA . ALA A 1 71 ? 2.175 -1.510 -25.836 1.00 81.94 71 ALA A CA 1
ATOM 553 C C . ALA A 1 71 ? 3.623 -1.046 -26.070 1.00 81.94 71 ALA A C 1
ATOM 555 O O . ALA A 1 71 ? 4.035 -0.081 -25.427 1.00 81.94 71 ALA A O 1
ATOM 556 N N . GLY A 1 72 ? 4.368 -1.704 -26.970 1.00 84.56 72 GLY A N 1
ATOM 557 C CA . GLY A 1 72 ? 5.753 -1.365 -27.297 1.00 84.56 72 GLY A CA 1
ATOM 558 C C . GLY A 1 72 ? 6.827 -2.139 -26.559 1.00 84.56 72 GLY A C 1
ATOM 559 O O . GLY A 1 72 ? 7.993 -1.794 -26.687 1.00 84.56 72 GLY A O 1
ATOM 560 N N . PHE A 1 73 ? 6.477 -3.150 -25.770 1.00 86.88 73 PHE A N 1
ATOM 561 C CA . PHE A 1 73 ? 7.426 -3.820 -24.887 1.00 86.88 73 PHE A CA 1
ATOM 562 C C . PHE A 1 73 ? 7.785 -5.218 -25.385 1.00 86.88 73 PHE A C 1
ATOM 564 O O . PHE A 1 73 ? 6.920 -6.075 -25.569 1.00 86.88 73 PHE A O 1
ATOM 571 N N . SER A 1 74 ? 9.085 -5.482 -25.497 1.00 87.44 74 SER A N 1
ATOM 572 C CA . SER A 1 74 ? 9.639 -6.811 -25.744 1.00 87.44 74 SER A CA 1
ATOM 573 C C . SER A 1 74 ? 9.797 -7.570 -24.425 1.00 87.44 74 SER A C 1
ATOM 575 O O . SER A 1 74 ? 10.590 -7.197 -23.553 1.00 87.44 74 SER A O 1
ATOM 577 N N . ARG A 1 75 ? 9.024 -8.651 -24.268 1.00 87.94 75 ARG A N 1
ATOM 578 C CA . ARG A 1 75 ? 9.176 -9.633 -23.184 1.00 87.94 75 ARG A CA 1
ATOM 579 C C . ARG A 1 75 ? 8.653 -11.006 -23.590 1.00 87.94 75 ARG A C 1
ATOM 581 O O . ARG A 1 75 ? 7.773 -11.118 -24.443 1.00 87.94 75 ARG A O 1
ATOM 588 N N . GLN A 1 76 ? 9.126 -12.041 -22.899 1.00 88.62 76 GLN A N 1
ATOM 589 C CA . GLN A 1 76 ? 8.574 -13.388 -23.032 1.00 88.62 76 GLN A CA 1
ATOM 590 C C . GLN A 1 76 ? 7.142 -13.426 -22.491 1.00 88.62 76 GLN A C 1
ATOM 592 O O . GLN A 1 76 ? 6.846 -12.821 -21.448 1.00 88.62 76 GLN A O 1
ATOM 597 N N . LYS A 1 77 ? 6.281 -14.178 -23.184 1.00 88.69 77 LYS A N 1
ATOM 598 C CA . LYS A 1 77 ? 4.922 -14.491 -22.745 1.00 88.69 77 LYS A CA 1
ATOM 599 C C . LYS A 1 77 ? 4.920 -15.015 -21.314 1.00 88.69 77 LYS A C 1
ATOM 601 O O . LYS A 1 77 ? 5.649 -15.950 -20.974 1.00 88.69 77 LYS A O 1
ATOM 606 N N . TYR A 1 78 ? 4.100 -14.392 -20.473 1.00 84.25 78 TYR A N 1
ATOM 607 C CA . TYR A 1 78 ? 3.940 -14.832 -19.097 1.00 84.25 78 TYR A CA 1
ATOM 608 C C . TYR A 1 78 ? 3.174 -16.160 -19.034 1.00 84.25 78 TYR A C 1
ATOM 610 O O . TYR A 1 78 ? 2.091 -16.301 -19.602 1.00 84.25 78 TYR A O 1
ATOM 618 N N . TYR A 1 79 ? 3.732 -17.112 -18.290 1.00 83.44 79 TYR A N 1
ATOM 619 C CA . TYR A 1 79 ? 3.088 -18.371 -17.940 1.00 83.44 79 TYR A CA 1
ATOM 620 C C . TYR A 1 79 ? 2.982 -18.459 -16.421 1.00 83.44 79 TYR A C 1
ATOM 622 O O . TYR A 1 79 ? 3.990 -18.342 -15.718 1.00 83.44 79 TYR A O 1
ATOM 630 N N . ASP A 1 80 ? 1.763 -18.658 -15.921 1.00 81.38 80 ASP A N 1
ATOM 631 C CA . ASP A 1 80 ? 1.538 -18.893 -14.500 1.00 81.38 80 ASP A CA 1
ATOM 632 C C . ASP A 1 80 ? 2.135 -20.251 -14.124 1.00 81.38 80 ASP A C 1
ATOM 634 O O . ASP A 1 80 ? 1.662 -21.303 -14.553 1.00 81.38 80 ASP A O 1
ATOM 638 N N . ARG A 1 81 ? 3.212 -20.214 -13.337 1.00 84.69 81 ARG A N 1
ATOM 639 C CA . ARG A 1 81 ? 3.900 -21.417 -12.858 1.00 84.69 81 ARG A CA 1
ATOM 640 C C . ARG A 1 81 ? 3.153 -22.101 -11.711 1.00 84.69 81 ARG A C 1
ATOM 642 O O . ARG A 1 81 ? 3.640 -23.106 -11.212 1.00 84.69 81 ARG A O 1
ATOM 649 N N . GLN A 1 82 ? 2.033 -21.533 -11.252 1.00 82.31 82 GLN A N 1
ATOM 650 C CA . GLN A 1 82 ? 1.234 -22.013 -10.119 1.00 82.31 82 GLN A CA 1
ATOM 651 C C . GLN A 1 82 ? 2.048 -22.180 -8.824 1.00 82.31 82 GLN A C 1
ATOM 653 O O . GLN A 1 82 ? 1.685 -22.928 -7.923 1.00 82.31 82 GLN A O 1
ATOM 658 N N . VAL A 1 83 ? 3.157 -21.443 -8.713 1.00 82.50 83 VAL A N 1
ATOM 659 C CA . VAL A 1 83 ? 4.046 -21.454 -7.539 1.00 82.50 83 VAL A CA 1
ATOM 660 C C . VAL A 1 83 ? 3.566 -20.520 -6.427 1.00 82.50 83 VAL A C 1
ATOM 662 O O . VAL A 1 83 ? 4.119 -20.533 -5.329 1.00 82.50 83 VAL A O 1
ATOM 665 N N . VAL A 1 84 ? 2.547 -19.696 -6.697 1.00 76.94 84 VAL A N 1
ATOM 666 C CA . VAL A 1 84 ? 1.965 -18.784 -5.709 1.00 76.94 84 VAL A CA 1
ATOM 667 C C . VAL A 1 84 ? 1.185 -19.603 -4.685 1.00 76.94 84 VAL A C 1
ATOM 6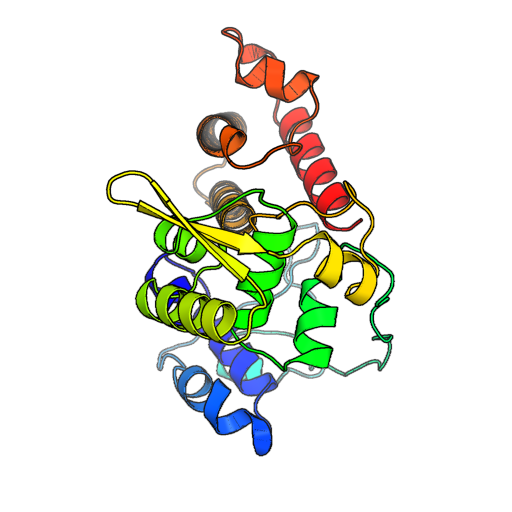69 O O . VAL A 1 84 ? 0.114 -20.134 -4.970 1.00 76.94 84 VAL A O 1
ATOM 672 N N . LYS A 1 85 ? 1.733 -19.700 -3.474 1.00 78.56 85 LYS A N 1
ATOM 673 C CA . LYS A 1 85 ? 1.058 -20.305 -2.322 1.00 78.56 85 LYS A CA 1
ATOM 674 C C . LYS A 1 85 ? 0.080 -19.309 -1.698 1.00 78.56 85 LYS A C 1
ATOM 676 O O . LYS A 1 85 ? 0.207 -18.097 -1.880 1.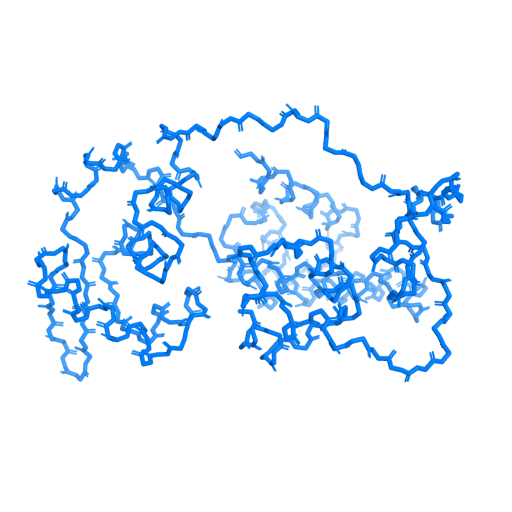00 78.56 85 LYS A O 1
ATOM 681 N N . GLN A 1 86 ? -0.891 -19.818 -0.937 1.00 84.50 86 GLN A N 1
ATOM 682 C CA . GLN A 1 86 ? -1.736 -18.961 -0.104 1.00 84.50 86 GLN A CA 1
ATOM 683 C C . GLN A 1 86 ? -0.870 -18.143 0.861 1.00 84.50 86 GLN A C 1
ATOM 685 O O . GLN A 1 86 ? 0.140 -18.634 1.372 1.00 84.50 86 GLN A O 1
ATOM 690 N N . PHE A 1 87 ? -1.260 -16.890 1.100 1.00 87.06 87 PHE A N 1
ATOM 691 C CA . PHE A 1 87 ? -0.541 -16.045 2.044 1.00 87.06 87 PHE A CA 1
ATOM 692 C C . PHE A 1 87 ? -0.746 -16.550 3.475 1.00 87.06 87 PHE A C 1
ATOM 694 O O . PHE A 1 87 ? -1.798 -17.077 3.839 1.00 87.06 87 PHE A O 1
ATOM 701 N N . ARG A 1 88 ? 0.270 -16.341 4.307 1.00 86.25 88 ARG A N 1
ATOM 702 C CA . ARG A 1 88 ? 0.243 -16.660 5.733 1.00 86.25 88 ARG A CA 1
ATOM 703 C C . ARG A 1 88 ? -0.630 -15.658 6.485 1.00 86.25 88 ARG A C 1
ATOM 705 O O . ARG A 1 88 ? -0.200 -14.531 6.724 1.00 86.25 88 ARG A O 1
ATOM 712 N N . ALA A 1 89 ? -1.865 -16.039 6.811 1.00 84.50 89 ALA A N 1
ATOM 713 C CA . ALA A 1 89 ? -2.835 -15.176 7.499 1.00 84.50 89 ALA A CA 1
ATOM 714 C C . ALA A 1 89 ? -2.526 -14.941 8.995 1.00 84.50 89 ALA A C 1
ATOM 716 O O . ALA A 1 89 ? -3.164 -14.099 9.635 1.00 84.50 89 ALA A O 1
ATOM 717 N N . ASP A 1 90 ? -1.575 -15.692 9.547 1.00 81.06 90 ASP A N 1
ATOM 718 C CA . ASP A 1 90 ? -0.978 -15.533 10.877 1.00 81.06 90 ASP A CA 1
ATOM 719 C C . ASP A 1 90 ? 0.129 -14.464 10.910 1.00 81.06 90 ASP A C 1
ATOM 721 O O . ASP A 1 90 ? 0.463 -13.961 11.976 1.00 81.06 90 ASP A O 1
ATOM 725 N N . CYS A 1 91 ? 0.686 -14.090 9.755 1.00 83.38 91 CYS A N 1
ATOM 726 C CA . CYS A 1 91 ? 1.744 -13.089 9.663 1.00 83.38 91 CYS A CA 1
ATOM 727 C C . CYS A 1 91 ? 1.172 -11.660 9.698 1.00 83.38 91 CYS A C 1
ATOM 729 O O . CYS A 1 91 ? 0.310 -11.305 8.888 1.00 83.38 91 CYS A O 1
ATOM 731 N N . SER A 1 92 ? 1.691 -10.817 10.597 1.00 81.00 92 SER A N 1
ATOM 732 C CA . SER A 1 92 ? 1.282 -9.414 10.759 1.00 81.00 92 SER A CA 1
ATOM 733 C C . SER A 1 92 ? 1.500 -8.568 9.498 1.00 81.00 92 SER A C 1
ATOM 735 O O . SER A 1 92 ? 0.654 -7.730 9.175 1.00 81.00 92 SER A O 1
ATOM 737 N N . ALA A 1 93 ? 2.566 -8.832 8.733 1.00 81.56 93 ALA A N 1
ATOM 738 C CA . ALA A 1 93 ? 2.854 -8.154 7.465 1.00 81.56 93 ALA A CA 1
ATOM 739 C C . ALA A 1 93 ? 1.744 -8.365 6.415 1.00 81.56 93 ALA A C 1
ATOM 741 O O . ALA A 1 93 ? 1.501 -7.510 5.563 1.00 81.56 93 ALA A O 1
ATOM 742 N N . ASN A 1 94 ? 0.984 -9.460 6.526 1.00 87.19 94 ASN A N 1
ATOM 743 C CA . ASN A 1 94 ? -0.115 -9.789 5.619 1.00 87.19 94 ASN A CA 1
ATOM 744 C C . ASN A 1 94 ? -1.470 -9.211 6.058 1.00 87.19 94 ASN A C 1
ATOM 746 O O . ASN A 1 94 ? -2.501 -9.594 5.499 1.00 87.19 94 ASN A O 1
ATOM 750 N N . LEU A 1 95 ? -1.514 -8.281 7.021 1.00 88.81 95 LEU A N 1
ATOM 751 C CA . LEU A 1 95 ? -2.767 -7.742 7.562 1.00 88.81 95 LEU A CA 1
ATOM 752 C C . LEU A 1 95 ? -3.716 -7.208 6.477 1.00 88.81 95 LEU A C 1
ATOM 754 O O . LEU A 1 95 ? -4.905 -7.525 6.487 1.00 88.81 95 LEU A O 1
ATOM 758 N N . ILE A 1 96 ? -3.218 -6.437 5.507 1.00 91.31 96 ILE A N 1
ATOM 759 C CA . ILE A 1 96 ? -4.066 -5.906 4.426 1.00 91.31 96 ILE A CA 1
ATOM 760 C C . ILE A 1 96 ? -4.620 -7.045 3.556 1.00 91.31 96 ILE A C 1
ATOM 762 O O . ILE A 1 96 ? -5.786 -6.999 3.165 1.00 91.31 96 ILE A O 1
ATOM 766 N N . LEU A 1 97 ? -3.822 -8.084 3.276 1.00 91.00 97 LEU A N 1
ATOM 767 C CA . LEU A 1 97 ? -4.275 -9.257 2.519 1.00 91.00 97 LEU A CA 1
ATOM 768 C C . LEU A 1 97 ? -5.351 -10.027 3.289 1.00 91.00 97 LEU A C 1
ATOM 770 O O . LEU A 1 97 ? -6.381 -10.374 2.712 1.00 91.00 97 LEU A O 1
ATOM 774 N N . LYS A 1 98 ? -5.163 -10.204 4.601 1.00 91.19 98 LYS A N 1
ATOM 775 C CA . LYS A 1 98 ? -6.150 -10.808 5.502 1.00 91.19 98 LYS A CA 1
ATOM 776 C C . LYS A 1 98 ? -7.459 -10.019 5.510 1.00 91.19 98 LYS A C 1
ATOM 778 O O . LYS A 1 98 ? -8.519 -10.595 5.287 1.00 91.19 98 LYS A O 1
ATOM 783 N N . LEU A 1 99 ? -7.395 -8.699 5.691 1.00 92.44 99 LEU A N 1
ATOM 784 C CA . LEU A 1 99 ? -8.577 -7.831 5.668 1.00 92.44 99 LEU A CA 1
ATOM 785 C C . LEU A 1 99 ? -9.300 -7.900 4.319 1.00 92.44 99 LEU A C 1
ATOM 787 O O . LEU A 1 99 ? -10.523 -8.005 4.293 1.00 92.44 99 LEU A O 1
ATOM 791 N N . ARG A 1 100 ? -8.563 -7.915 3.203 1.00 93.19 100 ARG A N 1
ATOM 792 C CA . ARG A 1 100 ? -9.149 -8.043 1.860 1.00 93.19 100 ARG A CA 1
ATOM 793 C C . ARG A 1 100 ? -9.756 -9.417 1.595 1.00 93.19 100 ARG A C 1
ATOM 795 O O . ARG A 1 100 ? -10.710 -9.500 0.829 1.00 93.19 100 ARG A O 1
ATOM 802 N N . ALA A 1 101 ? -9.237 -10.476 2.211 1.00 90.69 101 ALA A N 1
ATOM 803 C CA . ALA A 1 101 ? -9.849 -11.799 2.138 1.00 90.69 101 ALA A CA 1
ATOM 804 C C . ALA A 1 101 ? -11.193 -11.851 2.889 1.00 90.69 101 ALA A C 1
ATOM 806 O O . ALA A 1 101 ? -12.105 -12.535 2.440 1.00 90.69 101 ALA A O 1
ATOM 807 N N . VAL A 1 102 ? -11.336 -11.096 3.987 1.00 89.38 102 VAL A N 1
ATOM 808 C CA . VAL A 1 102 ? -12.569 -11.049 4.797 1.00 89.38 102 VAL A CA 1
ATOM 809 C C . VAL A 1 102 ? -13.605 -10.079 4.225 1.00 89.38 102 VAL A C 1
ATOM 811 O O . VAL A 1 102 ? -14.774 -10.422 4.084 1.00 89.38 102 VAL A O 1
ATOM 814 N N . PHE A 1 103 ? -13.194 -8.854 3.897 1.00 90.25 103 PHE A N 1
ATOM 815 C CA . PHE A 1 103 ? -14.102 -7.766 3.517 1.00 90.25 103 PHE A CA 1
ATOM 816 C C . PHE A 1 103 ? -14.170 -7.520 2.005 1.00 90.25 103 PHE A C 1
ATOM 818 O O . PHE A 1 103 ? -14.939 -6.670 1.551 1.00 90.25 103 PHE A O 1
ATOM 825 N N . GLY A 1 104 ? -13.354 -8.220 1.216 1.00 90.56 104 GLY A N 1
ATOM 826 C CA . GLY A 1 104 ? -13.126 -7.908 -0.191 1.00 90.56 104 GLY A CA 1
ATOM 827 C C . GLY A 1 104 ? -12.178 -6.718 -0.392 1.00 90.56 104 GLY A C 1
ATOM 828 O O . GLY A 1 104 ? -11.710 -6.076 0.546 1.00 90.56 104 GLY A O 1
ATOM 829 N N . VAL A 1 105 ? -11.884 -6.395 -1.653 1.00 88.38 105 VAL A N 1
ATOM 830 C CA . VAL A 1 105 ? -10.960 -5.302 -2.006 1.00 88.38 105 VAL A CA 1
ATOM 831 C C . VAL A 1 105 ? -11.676 -3.953 -1.928 1.00 88.38 105 VAL A C 1
ATOM 833 O O . VAL A 1 105 ? -12.364 -3.556 -2.868 1.00 88.38 105 VAL A O 1
ATOM 836 N N . ASN A 1 106 ? -11.510 -3.235 -0.818 1.00 91.31 106 ASN A N 1
ATOM 837 C CA . ASN A 1 106 ? -12.109 -1.918 -0.602 1.00 91.31 106 ASN A CA 1
ATOM 838 C C . ASN A 1 106 ? -11.292 -1.066 0.386 1.00 91.31 106 ASN A C 1
ATOM 840 O O . ASN A 1 106 ? -10.484 -1.597 1.143 1.00 91.31 106 ASN A O 1
ATOM 844 N N . ALA A 1 107 ? -11.583 0.240 0.424 1.00 92.06 107 ALA A N 1
ATOM 845 C CA . ALA A 1 107 ? -10.875 1.215 1.256 1.00 92.06 107 ALA A CA 1
ATOM 846 C C . ALA A 1 107 ? -10.959 0.959 2.772 1.00 92.06 107 ALA A C 1
ATOM 848 O O . ALA A 1 107 ? -10.101 1.431 3.518 1.00 92.06 107 ALA A O 1
ATOM 849 N N . ARG A 1 108 ? -11.971 0.216 3.248 1.00 95.00 108 ARG A N 1
ATOM 850 C CA . ARG A 1 108 ? -12.113 -0.108 4.677 1.00 95.00 108 ARG A CA 1
ATOM 851 C C . ARG A 1 108 ? -10.935 -0.944 5.161 1.00 95.00 108 ARG A C 1
ATOM 853 O O . ARG A 1 108 ? -10.506 -0.762 6.293 1.00 95.00 108 ARG A O 1
ATOM 860 N N . CYS A 1 109 ? -10.380 -1.798 4.299 1.00 94.62 109 CYS A N 1
ATOM 861 C CA . CYS A 1 109 ? -9.231 -2.633 4.634 1.00 94.62 109 CYS A CA 1
ATOM 862 C C . CYS A 1 109 ? -8.008 -1.783 4.989 1.00 94.62 109 CYS A C 1
ATOM 864 O O . CYS A 1 109 ? -7.423 -1.964 6.053 1.00 94.62 109 CYS A O 1
ATOM 866 N N . GLU A 1 110 ? -7.639 -0.819 4.141 1.00 93.94 110 GLU A N 1
ATOM 867 C CA . GLU A 1 110 ? -6.486 0.040 4.421 1.00 93.94 110 GLU A CA 1
ATOM 868 C C . GLU A 1 110 ? -6.738 0.968 5.616 1.00 93.94 110 GLU A C 1
ATOM 870 O O . GLU A 1 110 ? -5.829 1.194 6.407 1.00 93.94 110 GLU A O 1
ATOM 875 N N . ILE A 1 111 ? -7.968 1.463 5.792 1.00 95.62 111 ILE A N 1
ATOM 876 C CA . ILE A 1 111 ? -8.323 2.337 6.922 1.00 95.62 111 ILE A CA 1
ATOM 877 C C . ILE A 1 111 ? -8.274 1.573 8.254 1.00 95.62 111 ILE A C 1
ATOM 879 O O . ILE A 1 111 ? -7.717 2.082 9.223 1.00 95.62 111 ILE A O 1
ATOM 883 N N . ILE A 1 112 ? -8.803 0.346 8.316 1.00 94.50 112 ILE A N 1
ATOM 884 C CA . ILE A 1 112 ? -8.721 -0.502 9.518 1.00 94.50 112 ILE A CA 1
ATOM 885 C C . ILE A 1 112 ? -7.262 -0.849 9.825 1.00 94.50 112 ILE A C 1
ATOM 887 O O . ILE A 1 112 ? -6.848 -0.732 10.977 1.00 94.50 112 ILE A O 1
ATOM 891 N N . ALA A 1 113 ? -6.472 -1.226 8.812 1.00 92.62 113 ALA A N 1
ATOM 892 C CA . ALA A 1 113 ? -5.047 -1.498 8.987 1.00 92.62 113 ALA A CA 1
ATOM 893 C C . ALA A 1 113 ? -4.298 -0.268 9.525 1.00 92.62 113 ALA A C 1
ATOM 895 O O . ALA A 1 113 ? -3.538 -0.388 10.481 1.00 92.62 113 ALA A O 1
ATOM 896 N N . TYR A 1 114 ? -4.572 0.922 8.984 1.00 93.31 114 TYR A N 1
ATOM 897 C CA . TYR A 1 114 ? -3.978 2.173 9.455 1.00 93.31 114 TYR A CA 1
ATOM 898 C C . TYR A 1 114 ? -4.355 2.489 10.912 1.00 93.31 114 TYR A C 1
ATOM 900 O O . TYR A 1 114 ? -3.499 2.829 11.727 1.00 93.31 114 TYR A O 1
ATOM 908 N N . LEU A 1 115 ? -5.625 2.323 11.290 1.00 93.56 115 LEU A N 1
ATOM 909 C CA . LEU A 1 115 ? -6.078 2.552 12.668 1.00 93.56 115 LEU A CA 1
ATOM 910 C C . LEU A 1 115 ? -5.606 1.466 13.652 1.00 93.56 115 LEU A C 1
ATOM 912 O O . LEU A 1 115 ? -5.571 1.707 14.859 1.00 93.56 115 LEU A O 1
ATOM 916 N N . ALA A 1 116 ? -5.234 0.274 13.176 1.00 91.56 116 ALA A N 1
ATOM 917 C CA . ALA A 1 116 ? -4.641 -0.763 14.019 1.00 91.56 116 ALA A CA 1
ATOM 918 C C . ALA A 1 116 ? -3.244 -0.354 14.521 1.00 91.56 116 ALA A C 1
ATOM 920 O O . ALA A 1 116 ? -2.901 -0.628 15.676 1.00 91.56 116 ALA A O 1
ATOM 921 N N . THR A 1 117 ? -2.477 0.367 13.700 1.00 88.50 117 THR A N 1
ATOM 922 C CA . THR A 1 117 ? -1.100 0.788 14.009 1.00 88.50 117 THR A CA 1
ATOM 923 C C . THR A 1 117 ? -1.029 2.141 14.719 1.00 88.50 117 THR A C 1
ATOM 925 O O . THR A 1 117 ? -0.069 2.400 15.433 1.00 88.50 117 THR A O 1
ATOM 928 N N . HIS A 1 118 ? -2.057 2.985 14.598 1.00 90.56 118 HIS A N 1
ATOM 929 C CA . HIS A 1 118 ? -2.111 4.309 15.233 1.00 90.56 118 HIS A CA 1
ATOM 930 C C . HIS A 1 118 ? -3.003 4.310 16.478 1.00 90.56 118 HIS A C 1
ATOM 932 O O . HIS A 1 118 ? -3.900 3.480 16.620 1.00 90.56 118 HIS A O 1
ATOM 938 N N . SER A 1 119 ? -2.747 5.198 17.439 1.00 89.50 119 SER A N 1
ATOM 939 C CA . SER A 1 119 ? -3.599 5.328 18.633 1.00 89.50 119 SER A CA 1
ATOM 940 C C . SER A 1 119 ? -4.926 6.011 18.295 1.00 89.50 119 SER A C 1
ATOM 942 O O . SER A 1 119 ? -5.988 5.551 18.714 1.00 89.50 119 SER A O 1
ATOM 944 N N . GLN A 1 120 ? -4.857 7.089 17.519 1.00 93.69 120 GLN A N 1
ATOM 945 C CA . GLN A 1 120 ? -5.975 7.851 16.979 1.00 93.69 120 GLN A CA 1
ATOM 946 C C . GLN A 1 120 ? -5.558 8.404 15.620 1.00 93.69 120 GLN A C 1
ATOM 948 O O . GLN A 1 120 ? -4.372 8.656 15.416 1.00 93.69 120 GLN A O 1
ATOM 953 N N . ALA A 1 121 ? -6.520 8.601 14.722 1.00 94.94 121 ALA A N 1
ATOM 954 C CA . ALA A 1 121 ? -6.280 9.340 13.498 1.00 94.94 121 ALA A CA 1
ATOM 955 C C . ALA A 1 121 ? -7.496 10.139 13.013 1.00 94.94 121 ALA A C 1
ATOM 957 O O . ALA A 1 121 ? -8.641 9.710 13.166 1.00 94.94 121 ALA A O 1
ATOM 958 N N . ASN A 1 122 ? -7.259 11.286 12.388 1.00 95.50 122 ASN A N 1
ATOM 959 C CA . ASN A 1 122 ? -8.250 12.068 11.672 1.00 95.50 122 ASN A CA 1
ATOM 960 C C . ASN A 1 122 ? -8.417 11.581 10.208 1.00 95.50 122 ASN A C 1
ATOM 962 O O . ASN A 1 122 ? -7.554 10.886 9.654 1.00 95.50 122 ASN A O 1
ATOM 966 N N . PRO A 1 123 ? -9.535 11.921 9.539 1.00 94.69 123 PRO A N 1
ATOM 967 C CA . PRO A 1 123 ? -9.779 11.509 8.155 1.00 94.69 123 PRO A CA 1
ATOM 968 C C . PRO A 1 123 ? -8.769 12.061 7.143 1.00 94.69 123 PRO A C 1
ATOM 970 O O . PRO A 1 123 ? -8.478 11.396 6.148 1.00 94.69 123 PRO A O 1
ATOM 973 N N . THR A 1 124 ? -8.242 13.264 7.378 1.00 93.38 124 THR A N 1
ATOM 974 C CA . THR A 1 124 ? -7.324 13.951 6.461 1.00 93.38 124 THR A CA 1
ATOM 975 C C . THR A 1 124 ? -5.969 13.259 6.422 1.00 93.38 124 THR A C 1
ATOM 977 O O . THR A 1 124 ? -5.512 12.882 5.343 1.00 93.38 124 THR A O 1
ATOM 980 N N . GLU A 1 125 ? -5.360 13.025 7.585 1.00 92.31 125 GLU A N 1
ATOM 981 C CA . GLU A 1 125 ? -4.090 12.305 7.693 1.00 92.31 125 GLU A CA 1
ATOM 982 C C . GLU A 1 125 ? -4.244 10.857 7.231 1.00 92.31 125 GLU A C 1
ATOM 984 O O . GLU A 1 125 ? -3.406 10.353 6.488 1.00 92.31 125 GLU A O 1
ATOM 989 N N . THR A 1 126 ? -5.372 10.213 7.550 1.00 94.12 126 THR A N 1
ATOM 990 C CA . THR A 1 126 ? -5.611 8.844 7.093 1.00 94.12 126 THR A CA 1
ATOM 991 C C . THR A 1 126 ? -5.693 8.797 5.575 1.00 94.12 126 THR A C 1
ATOM 993 O O . THR A 1 126 ? -5.023 7.972 4.968 1.00 94.12 126 THR A O 1
ATOM 996 N N . ALA A 1 127 ? -6.438 9.701 4.930 1.00 92.81 127 ALA A N 1
ATOM 997 C CA . ALA A 1 127 ? -6.482 9.803 3.470 1.00 92.81 127 ALA A CA 1
ATOM 998 C C . ALA A 1 127 ? -5.093 10.028 2.861 1.00 92.81 127 ALA A C 1
ATOM 1000 O O . ALA A 1 127 ? -4.720 9.348 1.895 1.00 92.81 127 ALA A O 1
ATOM 1001 N N . ALA A 1 128 ? -4.310 10.921 3.470 1.00 88.06 128 ALA A N 1
ATOM 1002 C CA . ALA A 1 128 ? -2.932 11.181 3.086 1.00 88.06 128 ALA A CA 1
ATOM 1003 C C . ALA A 1 128 ? -2.019 9.963 3.274 1.00 88.06 128 ALA A C 1
ATOM 1005 O O . ALA A 1 128 ? -1.112 9.806 2.469 1.00 88.06 128 ALA A O 1
ATOM 1006 N N . ALA A 1 129 ? -2.288 9.056 4.216 1.00 88.19 129 ALA A N 1
ATOM 1007 C CA . ALA A 1 129 ? -1.527 7.822 4.428 1.00 88.19 129 ALA A CA 1
ATOM 1008 C C . ALA A 1 129 ? -1.985 6.664 3.524 1.00 88.19 129 ALA A C 1
ATOM 1010 O O . ALA A 1 129 ? -1.171 6.042 2.848 1.00 88.19 129 ALA A O 1
ATOM 1011 N N . VAL A 1 130 ? -3.291 6.417 3.389 1.00 89.62 130 VAL A N 1
ATOM 1012 C CA . VAL A 1 130 ? -3.818 5.267 2.622 1.00 89.62 130 VAL A CA 1
ATOM 1013 C C . VAL A 1 130 ? -3.952 5.535 1.118 1.00 89.62 130 VAL A C 1
ATOM 1015 O O . VAL A 1 130 ? -4.025 4.609 0.319 1.00 89.62 130 VAL A O 1
ATOM 1018 N N . GLY A 1 131 ? -3.958 6.805 0.694 1.00 87.19 131 GLY A N 1
ATOM 1019 C CA . GLY A 1 131 ? -3.974 7.182 -0.730 1.00 87.19 131 GLY A CA 1
ATOM 1020 C C . GLY A 1 131 ? -5.357 7.166 -1.383 1.00 87.19 131 GLY A C 1
ATOM 1021 O O . GLY A 1 131 ? -5.459 7.140 -2.612 1.00 87.19 131 GLY A O 1
ATOM 1022 N N . TYR A 1 132 ? -6.416 7.199 -0.575 1.00 89.81 132 TYR A N 1
ATOM 1023 C CA . TYR A 1 132 ? -7.788 7.426 -1.029 1.00 89.81 132 TYR A CA 1
ATOM 1024 C C . TYR A 1 132 ? -8.168 8.905 -0.890 1.00 89.81 132 TYR A C 1
ATOM 1026 O O . TYR A 1 132 ? -7.540 9.663 -0.157 1.00 89.81 132 TYR A O 1
ATOM 1034 N N . SER A 1 133 ? -9.224 9.333 -1.586 1.00 90.38 133 SER A N 1
ATOM 1035 C CA . SER A 1 133 ? -9.750 10.696 -1.432 1.00 90.38 133 SER A CA 1
ATOM 1036 C C . SER A 1 133 ? -10.272 10.934 -0.012 1.00 90.38 133 SER A C 1
ATOM 1038 O O . SER A 1 133 ? -10.917 10.042 0.545 1.00 90.38 133 SER A O 1
ATOM 1040 N N . GLN A 1 134 ? -10.120 12.154 0.511 1.00 91.56 134 GLN A N 1
ATOM 1041 C CA . GLN A 1 134 ? -10.625 12.537 1.838 1.00 91.56 134 GLN A CA 1
ATOM 1042 C C . GLN A 1 134 ? -12.117 12.224 2.021 1.00 91.56 134 GLN A C 1
ATOM 1044 O O . GLN A 1 134 ? -12.497 11.644 3.033 1.00 91.56 134 GLN A O 1
ATOM 1049 N N . LYS A 1 135 ? -12.959 12.507 1.013 1.00 93.44 135 LYS A N 1
ATOM 1050 C CA . LYS A 1 135 ? -14.397 12.182 1.044 1.00 93.44 135 LYS A CA 1
ATOM 1051 C C . LYS A 1 135 ? -14.652 10.685 1.258 1.00 93.44 135 LYS A C 1
ATOM 1053 O O . LYS A 1 135 ? -15.470 10.318 2.093 1.00 93.44 135 LYS A O 1
ATOM 1058 N N . ALA A 1 136 ? -13.943 9.824 0.525 1.00 93.81 136 ALA A N 1
ATOM 1059 C CA . ALA A 1 136 ? -14.082 8.373 0.663 1.00 93.81 136 ALA A CA 1
ATOM 1060 C C . ALA A 1 136 ? -13.653 7.888 2.054 1.00 93.81 136 ALA A C 1
ATOM 1062 O O . ALA A 1 136 ? -14.366 7.099 2.667 1.00 93.81 136 ALA A O 1
ATOM 1063 N N . VAL A 1 137 ? -12.528 8.393 2.572 1.00 96.44 137 VAL A N 1
ATOM 1064 C CA . VAL A 1 137 ? -12.052 8.041 3.918 1.00 96.44 137 VAL A CA 1
ATOM 1065 C C . VAL A 1 137 ? -13.025 8.511 4.990 1.00 96.44 137 VAL A C 1
ATOM 1067 O O . VAL A 1 137 ? -13.377 7.730 5.866 1.00 96.44 137 VAL A O 1
ATOM 1070 N N . HIS A 1 138 ? -13.515 9.746 4.894 1.00 95.56 138 HIS A N 1
ATOM 1071 C CA . HIS A 1 138 ? -14.496 10.290 5.828 1.00 95.56 138 HIS A CA 1
ATOM 1072 C C . HIS A 1 138 ? -15.786 9.459 5.856 1.00 95.56 138 HIS A C 1
ATOM 1074 O O . HIS A 1 138 ? -16.282 9.121 6.931 1.00 95.56 138 HIS A O 1
ATOM 1080 N N . ASN A 1 139 ? -16.311 9.083 4.686 1.00 96.62 139 ASN A N 1
ATOM 1081 C CA . ASN A 1 139 ? -17.500 8.237 4.594 1.00 96.62 139 ASN A CA 1
ATOM 1082 C C . ASN A 1 139 ? -17.266 6.875 5.254 1.00 96.62 139 ASN A C 1
ATOM 1084 O O . ASN A 1 139 ? -18.040 6.479 6.119 1.00 96.62 139 ASN A O 1
ATOM 1088 N N . VAL A 1 140 ? -16.156 6.209 4.924 1.00 97.19 140 VAL A N 1
ATOM 1089 C CA . VAL A 1 140 ? -15.810 4.914 5.519 1.00 97.19 140 VAL A CA 1
ATOM 1090 C C . VAL A 1 140 ? -15.620 5.016 7.031 1.00 97.19 140 VAL A C 1
ATOM 1092 O O . VAL A 1 140 ? -16.125 4.174 7.760 1.00 97.19 140 VAL A O 1
ATOM 1095 N N . MET A 1 141 ? -14.927 6.036 7.536 1.00 97.12 141 MET A N 1
ATOM 1096 C CA . MET A 1 141 ? -14.747 6.211 8.980 1.00 97.12 141 MET A CA 1
ATOM 1097 C C . MET A 1 141 ? -16.074 6.426 9.712 1.00 97.12 141 MET A C 1
ATOM 1099 O O . MET A 1 141 ? -16.252 5.913 10.814 1.00 97.12 141 MET A O 1
ATOM 1103 N N . ASN A 1 142 ? -17.022 7.142 9.102 1.00 96.56 142 ASN A N 1
ATOM 1104 C CA . ASN A 1 142 ? -18.364 7.284 9.663 1.00 96.56 142 ASN A CA 1
ATOM 1105 C C . ASN A 1 142 ? -19.146 5.970 9.641 1.00 96.56 142 ASN A C 1
ATOM 1107 O O . ASN A 1 142 ? -19.780 5.647 10.640 1.00 96.56 142 ASN A O 1
ATOM 1111 N N . GLU A 1 143 ? -19.065 5.189 8.564 1.00 96.81 143 GLU A N 1
ATOM 1112 C CA . GLU A 1 143 ? -19.664 3.849 8.506 1.00 96.81 143 GLU A CA 1
ATOM 1113 C C . GLU A 1 143 ? -19.073 2.924 9.580 1.00 96.81 143 GLU A C 1
ATOM 1115 O O . GLU A 1 143 ? -19.813 2.259 10.298 1.00 96.81 143 GLU A O 1
ATOM 1120 N N . LEU A 1 144 ? -17.745 2.929 9.748 1.00 95.94 144 LEU A N 1
ATOM 1121 C CA . LEU A 1 144 ? -17.055 2.157 10.787 1.00 95.94 144 LEU A CA 1
ATOM 1122 C C . LEU A 1 144 ? -17.431 2.620 12.202 1.00 95.94 144 LEU A C 1
ATOM 1124 O O . LEU A 1 144 ? -17.398 1.836 13.149 1.00 95.94 144 LEU A O 1
ATOM 1128 N N . PHE A 1 145 ? -17.741 3.905 12.379 1.00 96.94 145 PHE A N 1
ATOM 1129 C CA . PHE A 1 145 ? -18.225 4.423 13.655 1.00 96.94 145 PHE A CA 1
ATOM 1130 C C . PHE A 1 145 ? -19.655 3.949 13.924 1.00 96.94 145 PHE A C 1
ATOM 1132 O O . PHE A 1 145 ? -19.939 3.468 15.018 1.00 96.94 145 PHE A O 1
ATOM 1139 N N . GLN A 1 146 ? -20.530 4.013 12.916 1.00 96.62 146 GLN A N 1
ATOM 1140 C CA . GLN A 1 146 ? -21.907 3.519 13.002 1.00 96.62 146 GLN A CA 1
ATOM 1141 C C . GLN A 1 146 ? -21.970 2.009 13.264 1.00 96.62 146 GLN A C 1
ATOM 1143 O O . GLN A 1 146 ? -22.834 1.563 14.011 1.00 96.62 146 GLN A O 1
ATOM 1148 N N . SER A 1 147 ? -21.035 1.224 12.718 1.00 94.12 147 SER A N 1
ATOM 1149 C CA . SER A 1 147 ? -20.927 -0.215 12.999 1.00 94.12 147 SER A CA 1
ATOM 1150 C C . SER A 1 147 ? -20.322 -0.536 14.370 1.00 94.12 147 SER A C 1
ATOM 1152 O O . SER A 1 147 ? -20.239 -1.703 14.746 1.00 94.12 147 SER A O 1
ATOM 1154 N N . GLY A 1 148 ? -19.838 0.469 15.105 1.00 93.69 148 GLY A N 1
ATOM 1155 C CA . GLY A 1 148 ? -19.146 0.293 16.380 1.00 93.69 148 GLY A CA 1
ATOM 1156 C C . GLY A 1 148 ? -17.698 -0.197 16.262 1.00 93.69 148 GLY A C 1
ATOM 1157 O O . GLY A 1 148 ? -17.051 -0.385 17.291 1.00 93.69 148 GLY A O 1
ATOM 1158 N N . THR A 1 149 ? -17.155 -0.361 15.051 1.00 93.56 149 THR A N 1
ATOM 1159 C CA . THR A 1 149 ? -15.769 -0.802 14.806 1.00 93.56 149 THR A CA 1
ATOM 1160 C C . THR A 1 149 ? -14.741 0.191 15.352 1.00 93.56 149 THR A C 1
ATOM 1162 O O . THR A 1 149 ? -13.707 -0.205 15.897 1.00 93.56 149 THR A O 1
ATOM 1165 N N . VAL A 1 150 ? -15.026 1.488 15.230 1.00 96.69 150 VAL A N 1
ATOM 1166 C CA . VAL A 1 150 ? -14.161 2.567 15.724 1.00 96.69 150 VAL A CA 1
ATOM 1167 C C . VAL A 1 150 ? -14.888 3.424 16.754 1.00 96.69 150 VAL A C 1
ATOM 1169 O O . VAL A 1 150 ? -16.116 3.511 16.767 1.00 96.69 150 VAL A O 1
ATOM 1172 N N . THR A 1 151 ? -14.126 4.091 17.614 1.00 96.81 151 THR A N 1
ATOM 1173 C CA . THR A 1 151 ? -14.638 5.169 18.466 1.00 96.81 151 THR A CA 1
ATOM 1174 C C . THR A 1 151 ? -14.299 6.522 17.856 1.00 96.81 151 THR A C 1
ATOM 1176 O O . THR A 1 151 ? -13.320 6.640 17.120 1.00 96.81 151 THR A O 1
ATOM 1179 N N . LYS A 1 152 ? -15.126 7.531 18.139 1.00 96.38 152 LYS A N 1
ATOM 1180 C CA . LYS A 1 152 ? -14.990 8.897 17.628 1.00 96.38 152 LYS A CA 1
ATOM 1181 C C . LYS A 1 152 ? -14.828 9.854 18.804 1.00 96.38 152 LYS A C 1
ATOM 1183 O O . LYS A 1 152 ? -15.628 9.819 19.736 1.00 96.38 152 LYS A O 1
ATOM 1188 N N . ARG A 1 153 ? -13.826 10.728 18.749 1.00 95.56 153 ARG A N 1
ATOM 1189 C CA . ARG A 1 153 ? -13.593 11.804 19.719 1.00 95.56 153 ARG A CA 1
ATOM 1190 C C . ARG A 1 153 ? -13.405 13.122 18.982 1.00 95.56 153 ARG A C 1
ATOM 1192 O O . ARG A 1 153 ? -12.667 13.187 18.007 1.00 95.56 153 ARG A O 1
ATOM 1199 N N . ILE A 1 154 ? -14.041 14.180 19.470 1.00 93.12 154 ILE A N 1
ATOM 1200 C CA . ILE A 1 154 ? -13.827 15.536 18.959 1.00 93.12 154 ILE A CA 1
ATOM 1201 C C . ILE A 1 154 ? -12.757 16.204 19.827 1.00 93.12 154 ILE A C 1
ATOM 1203 O O . ILE A 1 154 ? -12.854 16.191 21.056 1.00 93.12 154 ILE A O 1
ATOM 1207 N N . LYS A 1 155 ? -11.721 16.757 19.193 1.00 91.50 155 LYS A N 1
ATOM 1208 C CA . LYS A 1 155 ? -10.657 17.527 19.846 1.00 91.50 155 LYS A CA 1
ATOM 1209 C C . LYS A 1 155 ? -10.513 18.860 19.113 1.00 91.50 155 LYS A C 1
ATOM 1211 O O . LYS A 1 155 ? -9.909 18.936 18.048 1.00 91.50 155 LYS A O 1
ATOM 1216 N N . GLY A 1 156 ? -11.102 19.916 19.673 1.00 90.75 156 GLY A N 1
ATOM 1217 C CA . GLY A 1 156 ? -11.167 21.221 19.010 1.00 90.75 156 GLY A CA 1
ATOM 1218 C C . GLY A 1 156 ? -11.968 21.143 17.707 1.00 90.75 156 GLY A C 1
ATOM 1219 O O . GLY A 1 156 ? -13.134 20.759 17.726 1.00 90.75 156 GLY A O 1
ATOM 1220 N N . ARG A 1 157 ? -11.335 21.493 16.580 1.00 88.44 157 ARG A N 1
ATOM 1221 C CA . ARG A 1 157 ? -11.936 21.409 15.233 1.00 88.44 157 ARG A CA 1
ATOM 1222 C C . ARG A 1 157 ? -11.719 20.058 14.546 1.00 88.44 157 ARG A C 1
ATOM 1224 O O . ARG A 1 157 ? -12.243 19.843 13.457 1.00 88.44 157 ARG A O 1
ATOM 1231 N N . GLU A 1 158 ? -10.961 19.155 15.161 1.00 90.94 158 GLU A N 1
ATOM 1232 C CA . GLU A 1 158 ? -10.621 17.865 14.570 1.00 90.94 158 GLU A CA 1
ATOM 1233 C C . GLU A 1 158 ? -11.495 16.742 15.116 1.00 90.94 158 GLU A C 1
ATOM 1235 O O . GLU A 1 158 ? -11.825 16.671 16.304 1.00 90.94 158 GLU A O 1
ATOM 1240 N N . THR A 1 159 ? -11.846 15.826 14.220 1.00 93.81 159 THR A N 1
ATOM 1241 C CA . THR A 1 159 ? -12.488 14.566 14.571 1.00 93.81 159 THR A CA 1
ATOM 1242 C C . THR A 1 159 ? -11.452 13.458 14.498 1.00 93.81 159 THR A C 1
ATOM 1244 O O . THR A 1 159 ? -10.899 13.199 13.432 1.00 93.81 159 THR A O 1
ATOM 1247 N N . LEU A 1 160 ? -11.231 12.790 15.623 1.00 96.56 160 LEU A N 1
ATOM 1248 C CA . LEU A 1 160 ? -10.287 11.693 15.771 1.00 96.56 160 LEU A CA 1
ATOM 1249 C C . LEU A 1 160 ? -11.044 10.371 15.882 1.00 96.56 160 LEU A C 1
ATOM 1251 O O . LEU A 1 160 ? -12.013 10.258 16.636 1.00 96.56 160 LEU A O 1
ATOM 1255 N N . TYR A 1 161 ? -10.582 9.369 15.145 1.00 97.69 161 TYR A N 1
ATOM 1256 C CA . TYR A 1 161 ? -11.094 8.007 15.163 1.00 97.69 161 TYR A CA 1
ATOM 1257 C C . TYR A 1 161 ? -10.044 7.063 15.736 1.00 97.69 161 TYR A C 1
ATOM 1259 O O . TYR A 1 161 ? -8.851 7.229 15.493 1.00 97.69 161 TYR A O 1
ATOM 1267 N N . SER A 1 162 ? -10.470 6.045 16.474 1.00 96.25 162 SER A N 1
ATOM 1268 C CA . SER A 1 162 ? -9.579 4.983 16.948 1.00 96.25 162 SER A CA 1
ATOM 1269 C C . SER A 1 162 ? -10.230 3.621 16.815 1.00 96.25 162 SER A C 1
ATOM 1271 O O . SER A 1 162 ? -11.425 3.460 17.072 1.00 96.25 162 SER A O 1
ATOM 1273 N N . LEU A 1 163 ? -9.442 2.623 16.415 1.00 95.31 163 LEU A N 1
ATOM 1274 C CA . LEU A 1 163 ? -9.910 1.245 16.385 1.00 95.31 163 LEU A CA 1
ATOM 1275 C C . LEU A 1 163 ? -10.167 0.758 17.814 1.00 95.31 163 LEU A C 1
ATOM 1277 O O . LEU A 1 163 ? -9.365 1.003 18.719 1.00 95.31 163 LEU A O 1
ATOM 1281 N N . ARG A 1 164 ? -11.254 0.014 18.011 1.00 93.44 164 ARG A N 1
ATOM 1282 C CA . ARG A 1 164 ? -11.506 -0.748 19.238 1.00 93.44 164 ARG A CA 1
ATOM 1283 C C . ARG A 1 164 ? -10.527 -1.926 19.340 1.00 93.44 164 ARG A C 1
ATOM 1285 O O . ARG A 1 164 ? -10.831 -3.059 18.980 1.00 93.44 164 ARG A O 1
ATOM 1292 N N . LYS A 1 165 ? -9.280 -1.625 19.720 1.00 89.56 165 LYS A N 1
ATOM 1293 C CA . LYS A 1 165 ? -8.144 -2.558 19.610 1.00 89.56 165 LYS A CA 1
ATOM 1294 C C . LYS A 1 165 ? -8.306 -3.818 20.463 1.00 89.56 165 LYS A C 1
ATOM 1296 O O . LYS A 1 165 ? -7.841 -4.872 20.042 1.00 89.56 165 LYS A O 1
ATOM 1301 N N . LYS A 1 166 ? -8.958 -3.734 21.628 1.00 89.00 166 LYS A N 1
ATOM 1302 C CA . LYS A 1 166 ? -9.156 -4.898 22.512 1.00 89.00 166 LYS A CA 1
ATOM 1303 C C . LYS A 1 166 ? -10.038 -5.958 21.854 1.00 89.00 166 LYS A C 1
ATOM 1305 O O . LYS A 1 166 ? -9.818 -7.143 22.049 1.00 89.00 166 LYS A O 1
ATOM 1310 N N . GLU A 1 167 ? -10.997 -5.517 21.057 1.00 89.81 167 GLU A N 1
ATOM 1311 C CA . GLU A 1 167 ? -11.961 -6.350 20.356 1.00 89.81 167 GLU A CA 1
ATOM 1312 C C . GLU A 1 167 ? -11.405 -6.814 19.002 1.00 89.81 167 GLU A C 1
ATOM 1314 O O . GLU A 1 167 ? -11.537 -7.977 18.628 1.00 89.81 167 GLU A O 1
ATOM 1319 N N . TRP A 1 168 ? -10.735 -5.916 18.274 1.00 88.81 168 TRP A N 1
ATOM 1320 C CA . TRP A 1 168 ? -10.323 -6.175 16.894 1.00 88.81 168 TRP A CA 1
ATOM 1321 C C . TRP A 1 168 ? -8.968 -6.861 16.747 1.00 88.81 168 TRP A C 1
ATOM 1323 O O . TRP A 1 168 ? -8.803 -7.659 15.829 1.00 88.81 168 TRP A O 1
ATOM 1333 N N . LEU A 1 169 ? -7.986 -6.591 17.610 1.00 87.44 169 LEU A N 1
ATOM 1334 C CA . LEU A 1 169 ? -6.664 -7.209 17.450 1.00 87.44 169 LEU A CA 1
ATOM 1335 C C . LEU A 1 169 ? -6.686 -8.732 17.650 1.00 87.44 169 LEU A C 1
ATOM 1337 O O . LEU A 1 169 ? -6.103 -9.416 16.806 1.00 87.44 169 LEU A O 1
ATOM 1341 N N . PRO A 1 170 ? -7.400 -9.293 18.651 1.00 87.62 170 PRO A N 1
ATOM 1342 C CA . PRO A 1 170 ? -7.542 -10.743 18.774 1.00 87.62 170 PRO A CA 1
ATOM 1343 C C . PRO A 1 170 ? -8.242 -11.370 17.564 1.00 87.62 170 PRO A C 1
ATOM 1345 O O . PRO A 1 170 ? -7.780 -12.386 17.049 1.00 87.62 170 PRO A O 1
ATOM 1348 N N . LEU A 1 171 ? -9.300 -10.728 17.054 1.00 85.69 171 LEU A N 1
ATOM 1349 C CA . LEU A 1 171 ? -10.021 -11.177 15.856 1.00 85.69 171 LEU A CA 1
ATOM 1350 C C . LEU A 1 171 ? -9.108 -11.208 14.623 1.00 85.69 171 LEU A C 1
ATOM 1352 O O . LEU A 1 171 ? -9.186 -12.114 13.796 1.00 85.69 171 LEU A O 1
ATOM 1356 N N . LEU A 1 172 ? -8.202 -10.237 14.517 1.00 84.69 172 LEU A N 1
ATOM 1357 C CA . LEU A 1 172 ? -7.210 -10.164 13.450 1.00 84.69 172 LEU A CA 1
ATOM 1358 C C . LEU A 1 172 ? -5.964 -11.016 13.728 1.00 84.69 172 LEU A C 1
ATOM 1360 O O . LEU A 1 172 ? -5.073 -11.058 12.881 1.00 84.69 172 LEU A O 1
ATOM 1364 N N . SER A 1 173 ? -5.910 -11.734 14.854 1.00 84.00 173 SER A N 1
ATOM 1365 C CA . SER A 1 173 ? -4.753 -12.526 15.300 1.00 84.00 173 SER A CA 1
ATOM 1366 C C . SER A 1 173 ? -3.458 -11.705 15.370 1.00 84.00 173 SER A C 1
ATOM 1368 O O . SER A 1 173 ? -2.380 -12.224 15.103 1.00 84.00 173 SER A O 1
ATOM 1370 N N . LEU A 1 174 ? -3.567 -10.413 15.687 1.00 80.38 174 LEU A N 1
ATOM 1371 C CA . LEU A 1 174 ? -2.434 -9.494 15.765 1.00 80.38 174 LEU A CA 1
ATOM 1372 C C . LEU A 1 174 ? -1.963 -9.371 17.211 1.00 80.38 174 LEU A C 1
ATOM 1374 O O . LEU A 1 174 ? -2.767 -9.089 18.104 1.00 80.38 174 LEU A O 1
ATOM 1378 N N . LYS A 1 175 ? -0.654 -9.494 17.437 1.00 71.69 175 LYS A N 1
ATOM 1379 C CA . LYS A 1 175 ? -0.032 -9.132 18.714 1.00 71.69 175 LYS A CA 1
ATOM 1380 C C . LYS A 1 175 ? 0.507 -7.706 18.617 1.00 71.69 175 LYS A C 1
ATOM 1382 O O . LYS A 1 175 ? 1.069 -7.307 17.601 1.00 71.69 175 LYS A O 1
ATOM 1387 N N . GLN A 1 176 ? 0.333 -6.905 19.664 1.00 63.44 176 GLN A N 1
ATOM 1388 C CA . GLN A 1 176 ? 1.093 -5.656 19.775 1.00 63.44 176 GLN A CA 1
ATOM 1389 C C . GLN A 1 176 ? 2.497 -5.971 20.304 1.00 63.44 176 GLN A C 1
ATOM 1391 O O . GLN A 1 176 ? 2.603 -6.838 21.171 1.00 63.44 176 GLN A O 1
ATOM 1396 N N . PRO A 1 177 ? 3.556 -5.276 19.848 1.00 57.72 177 PRO A N 1
ATOM 1397 C CA . PRO A 1 177 ? 3.591 -4.157 18.895 1.00 57.72 177 PRO A CA 1
ATOM 1398 C C . PRO A 1 177 ? 3.890 -4.568 17.431 1.00 57.72 177 PRO A C 1
ATOM 1400 O O . PRO A 1 177 ? 4.385 -3.748 16.665 1.00 57.72 177 PRO A O 1
ATOM 1403 N N . GLU A 1 178 ? 3.609 -5.810 17.019 1.00 66.50 178 GLU A N 1
ATOM 1404 C CA . GLU A 1 178 ? 4.116 -6.421 15.767 1.00 66.50 178 GLU A CA 1
ATOM 1405 C C . GLU A 1 178 ? 3.639 -5.771 14.452 1.00 66.50 178 GLU A C 1
ATOM 1407 O O . GLU A 1 178 ? 4.106 -6.156 13.382 1.00 66.50 178 GLU A O 1
ATOM 1412 N N . VAL A 1 179 ? 2.714 -4.807 14.487 1.00 72.31 179 VAL A N 1
ATOM 1413 C CA . VAL A 1 179 ? 2.160 -4.180 13.277 1.00 72.31 179 VAL A CA 1
ATOM 1414 C C . VAL A 1 179 ? 2.586 -2.724 13.201 1.00 72.31 179 VAL A C 1
ATOM 1416 O O . VAL A 1 179 ? 2.160 -1.895 14.009 1.00 72.31 179 VAL A O 1
ATOM 1419 N N . ARG A 1 180 ? 3.384 -2.399 12.185 1.00 79.81 180 ARG A N 1
ATOM 1420 C CA . ARG A 1 180 ? 3.754 -1.026 11.836 1.00 79.81 180 ARG A CA 1
ATOM 1421 C C . ARG A 1 180 ? 3.100 -0.644 10.519 1.00 79.81 180 ARG A C 1
ATOM 1423 O O . ARG A 1 180 ? 2.959 -1.475 9.625 1.00 79.81 180 ARG A O 1
ATOM 1430 N N . TRP A 1 181 ? 2.672 0.611 10.412 1.00 84.50 181 TRP A N 1
ATOM 1431 C CA . TRP A 1 181 ? 2.225 1.124 9.126 1.00 84.50 181 TRP A CA 1
ATOM 1432 C C . TRP A 1 181 ? 3.449 1.401 8.275 1.00 84.50 181 TRP A C 1
ATOM 1434 O O . TRP A 1 181 ? 4.335 2.142 8.694 1.00 84.50 181 TRP A O 1
ATOM 1444 N N . LEU A 1 182 ? 3.473 0.817 7.087 1.00 80.00 182 LEU A N 1
ATOM 1445 C CA . LEU A 1 182 ? 4.513 1.077 6.115 1.00 80.00 182 LEU A CA 1
ATOM 1446 C C . LEU A 1 182 ? 3.974 2.078 5.094 1.00 80.00 182 LEU A C 1
ATOM 1448 O O . LEU A 1 182 ? 2.981 1.797 4.413 1.00 80.00 182 LEU A O 1
ATOM 1452 N N . ASP A 1 183 ? 4.602 3.253 4.990 1.00 78.12 183 ASP A N 1
ATOM 1453 C CA . ASP A 1 183 ? 4.228 4.237 3.972 1.00 78.12 183 ASP A CA 1
ATOM 1454 C C . ASP A 1 183 ? 4.746 3.810 2.595 1.00 78.12 183 ASP A C 1
ATOM 1456 O O . ASP A 1 183 ? 5.715 4.339 2.049 1.00 78.12 183 ASP A O 1
ATOM 1460 N N . TRP A 1 184 ? 4.041 2.852 1.996 1.00 78.50 184 TRP A N 1
ATOM 1461 C CA . TRP A 1 184 ? 4.329 2.353 0.656 1.00 78.50 184 TRP A CA 1
ATOM 1462 C C . TRP A 1 184 ? 4.386 3.456 -0.397 1.00 78.50 184 TRP A C 1
ATOM 1464 O O . TRP A 1 184 ? 5.074 3.308 -1.402 1.00 78.50 184 TRP A O 1
ATOM 1474 N N . LYS A 1 185 ? 3.676 4.573 -0.200 1.00 78.25 185 LYS A N 1
ATOM 1475 C CA . LYS A 1 185 ? 3.706 5.679 -1.159 1.00 78.25 185 LYS A CA 1
ATOM 1476 C C . LYS A 1 185 ? 4.975 6.499 -1.022 1.00 78.25 185 LYS A C 1
ATOM 1478 O O . LYS A 1 185 ? 5.457 6.959 -2.057 1.00 78.25 185 LYS A O 1
ATOM 1483 N N . GLY A 1 186 ? 5.445 6.736 0.199 1.00 77.62 186 GLY A N 1
ATOM 1484 C CA . GLY A 1 186 ? 6.732 7.368 0.477 1.00 77.62 186 GLY A CA 1
ATOM 1485 C C . GLY A 1 186 ? 7.868 6.525 -0.088 1.00 77.62 186 GLY A C 1
ATOM 1486 O O . GLY A 1 186 ? 8.610 7.003 -0.942 1.00 77.62 186 GLY A O 1
ATOM 1487 N N . ILE A 1 187 ? 7.893 5.239 0.266 1.00 79.19 187 ILE A N 1
ATOM 1488 C CA . ILE A 1 187 ? 8.885 4.260 -0.206 1.00 79.19 187 ILE A CA 1
ATOM 1489 C C . ILE A 1 187 ? 8.917 4.186 -1.729 1.00 79.19 187 ILE A C 1
ATOM 1491 O O . ILE A 1 187 ? 9.972 4.322 -2.339 1.00 79.19 187 ILE A O 1
ATOM 1495 N N . TYR A 1 188 ? 7.759 4.020 -2.366 1.00 79.00 188 TYR A N 1
ATOM 1496 C CA . TYR A 1 188 ? 7.703 3.907 -3.819 1.00 79.00 188 TYR A CA 1
ATOM 1497 C C . TYR A 1 188 ? 8.145 5.197 -4.520 1.00 79.00 188 TYR A C 1
ATOM 1499 O O . TYR A 1 188 ? 8.873 5.146 -5.507 1.00 79.00 188 TYR A O 1
ATOM 1507 N N . SER A 1 189 ? 7.755 6.365 -3.997 1.00 79.19 189 SER A N 1
ATOM 1508 C CA . SER A 1 189 ? 8.249 7.645 -4.518 1.00 79.19 189 SER A CA 1
ATOM 1509 C C . SER A 1 189 ? 9.752 7.801 -4.363 1.00 79.19 189 SER A C 1
ATOM 1511 O O . SER A 1 189 ? 10.393 8.314 -5.273 1.00 79.19 189 SER A O 1
ATOM 1513 N N . PHE A 1 190 ? 10.301 7.371 -3.231 1.00 80.50 190 PHE A N 1
ATOM 1514 C CA . PHE A 1 190 ? 11.733 7.385 -2.990 1.00 80.50 190 PHE A CA 1
ATOM 1515 C C . PHE A 1 190 ? 12.466 6.478 -3.986 1.00 80.50 190 PHE A C 1
ATOM 1517 O O . PHE A 1 190 ? 13.394 6.933 -4.643 1.00 80.50 190 PHE A O 1
ATOM 1524 N N . MET A 1 191 ? 11.996 5.243 -4.185 1.00 80.38 191 MET A N 1
ATOM 1525 C CA . MET A 1 191 ? 12.586 4.317 -5.158 1.00 80.38 191 MET A CA 1
ATOM 1526 C C . MET A 1 191 ? 12.573 4.871 -6.585 1.00 80.38 191 MET A C 1
ATOM 1528 O O . MET A 1 191 ? 13.556 4.722 -7.301 1.00 80.38 191 MET A O 1
ATOM 1532 N N . ILE A 1 192 ? 11.482 5.524 -6.999 1.00 80.75 192 ILE A N 1
ATOM 1533 C CA . ILE A 1 192 ? 11.411 6.174 -8.315 1.00 80.75 192 ILE A CA 1
ATOM 1534 C C . ILE A 1 192 ? 12.432 7.304 -8.423 1.00 80.75 192 ILE A C 1
ATOM 1536 O O . ILE A 1 192 ? 13.063 7.443 -9.464 1.00 80.75 192 ILE A O 1
ATOM 1540 N N . ALA A 1 193 ? 12.590 8.109 -7.373 1.00 82.50 193 ALA A N 1
ATOM 1541 C CA . ALA A 1 193 ? 13.556 9.200 -7.375 1.00 82.50 193 ALA A CA 1
ATOM 1542 C C . ALA A 1 193 ? 14.998 8.674 -7.455 1.00 82.50 193 ALA A C 1
ATOM 1544 O O . ALA A 1 193 ? 15.766 9.166 -8.272 1.00 82.50 193 ALA A O 1
ATOM 1545 N N . VAL A 1 194 ? 15.334 7.627 -6.689 1.00 82.31 194 VAL A N 1
ATOM 1546 C CA . VAL A 1 194 ? 16.636 6.945 -6.793 1.00 82.31 194 VAL A CA 1
ATOM 1547 C C . VAL A 1 194 ? 16.849 6.413 -8.207 1.00 82.31 194 VAL A C 1
ATOM 1549 O O . VAL A 1 194 ? 17.884 6.674 -8.806 1.00 82.31 194 VAL A O 1
ATOM 1552 N N . TRP A 1 195 ? 15.858 5.711 -8.764 1.00 81.56 195 TRP A N 1
ATOM 1553 C CA . TRP A 1 195 ? 15.944 5.190 -10.126 1.00 81.56 195 TRP A CA 1
ATOM 1554 C C . TRP A 1 195 ? 16.177 6.303 -11.151 1.00 81.56 195 TRP A C 1
ATOM 1556 O O . TRP A 1 195 ? 17.030 6.159 -12.012 1.00 81.56 195 TRP A O 1
ATOM 1566 N N . ALA A 1 196 ? 15.457 7.422 -11.045 1.00 82.25 196 ALA A N 1
ATOM 1567 C CA . ALA A 1 196 ? 15.594 8.544 -11.969 1.00 82.25 196 ALA A CA 1
ATOM 1568 C C . ALA A 1 196 ? 16.992 9.184 -11.929 1.00 82.25 196 ALA A C 1
ATOM 1570 O O . ALA A 1 196 ? 17.503 9.547 -12.982 1.00 82.25 196 ALA A O 1
ATOM 1571 N N . ILE A 1 197 ? 17.611 9.287 -10.747 1.00 83.69 197 ILE A N 1
ATOM 1572 C CA . ILE A 1 197 ? 18.992 9.780 -10.601 1.00 83.69 197 ILE A CA 1
ATOM 1573 C C . ILE A 1 197 ? 19.974 8.815 -11.279 1.00 83.69 197 ILE A C 1
ATOM 1575 O O . ILE A 1 197 ? 20.861 9.243 -12.008 1.00 83.69 197 ILE A O 1
ATOM 1579 N N . LEU A 1 198 ? 19.799 7.506 -11.068 1.00 79.25 198 LEU A N 1
ATOM 1580 C CA . LEU A 1 198 ? 20.684 6.479 -11.629 1.00 79.25 198 LEU A CA 1
ATOM 1581 C C . LEU A 1 198 ? 20.528 6.299 -13.149 1.00 79.25 198 LEU A C 1
ATOM 1583 O O . LEU A 1 198 ? 21.486 5.924 -13.818 1.00 79.25 198 LEU A O 1
ATOM 1587 N N . ASP A 1 199 ? 19.328 6.525 -13.682 1.00 77.12 199 ASP A N 1
ATOM 1588 C CA . ASP A 1 199 ? 18.999 6.355 -15.103 1.00 77.12 199 ASP A CA 1
ATOM 1589 C C . ASP A 1 199 ? 19.294 7.615 -15.938 1.00 77.12 199 ASP A C 1
ATOM 1591 O O . ASP A 1 199 ? 19.356 7.554 -17.169 1.00 77.12 199 ASP A O 1
ATOM 1595 N N . ASP A 1 200 ? 19.491 8.778 -15.305 1.00 77.50 200 ASP A N 1
ATOM 1596 C CA . ASP A 1 200 ? 19.791 10.002 -16.042 1.00 77.50 200 ASP A CA 1
ATOM 1597 C C . ASP A 1 200 ? 21.212 9.957 -16.617 1.00 77.50 200 ASP A C 1
ATOM 1599 O O . ASP A 1 200 ? 22.206 10.254 -15.957 1.00 77.50 200 ASP A O 1
ATOM 1603 N N . SER A 1 201 ? 21.261 9.645 -17.914 1.00 57.09 201 SER A N 1
ATOM 1604 C CA . SER A 1 201 ? 22.439 9.606 -18.792 1.00 57.09 201 SER A CA 1
ATOM 1605 C C . SER A 1 201 ? 23.380 10.819 -18.728 1.00 57.09 201 SER A C 1
ATOM 1607 O O . SER A 1 201 ? 24.510 10.730 -19.213 1.00 57.09 201 SER A O 1
ATOM 1609 N N . LYS A 1 202 ? 22.946 11.952 -18.159 1.00 60.09 202 LYS A N 1
ATOM 1610 C CA . LYS A 1 202 ? 23.801 13.124 -17.915 1.00 60.09 202 LYS A CA 1
ATOM 1611 C C . LYS A 1 202 ? 24.783 12.917 -16.763 1.00 60.09 202 LYS A C 1
ATOM 1613 O O . LYS A 1 202 ? 25.797 13.610 -16.699 1.00 60.09 202 LYS A O 1
ATOM 1618 N N . HIS A 1 203 ? 24.515 11.961 -15.884 1.00 62.97 203 HIS A N 1
ATOM 1619 C CA . HIS A 1 203 ? 25.338 11.648 -14.730 1.00 62.97 203 HIS A CA 1
ATOM 1620 C C . HIS A 1 203 ? 26.413 10.622 -15.093 1.00 62.97 203 HIS A C 1
ATOM 1622 O O . HIS A 1 203 ? 26.323 9.449 -14.753 1.00 62.97 203 HIS A O 1
ATOM 1628 N N . GLN A 1 204 ? 27.444 11.061 -15.818 1.00 64.19 204 GLN A N 1
ATOM 1629 C CA . GLN A 1 204 ? 28.658 10.251 -16.004 1.00 64.19 204 GLN A CA 1
ATOM 1630 C C . GLN A 1 204 ? 29.652 10.410 -14.841 1.00 64.19 204 GLN A C 1
ATOM 1632 O O . GLN A 1 204 ? 30.575 9.611 -14.714 1.00 64.19 204 GLN A O 1
ATOM 1637 N N . ASP A 1 205 ? 29.466 11.431 -13.998 1.00 79.00 205 ASP A N 1
ATOM 1638 C CA . ASP A 1 205 ? 30.300 11.701 -12.827 1.00 79.00 205 ASP A CA 1
ATOM 1639 C C . ASP A 1 205 ? 29.682 11.081 -11.567 1.00 79.00 205 ASP A C 1
ATOM 1641 O O . ASP A 1 205 ? 28.614 11.495 -11.104 1.00 79.00 205 ASP A O 1
ATOM 1645 N N . GLU A 1 206 ? 30.384 10.105 -10.989 1.00 79.00 206 GLU A N 1
ATOM 1646 C CA . GLU A 1 206 ? 30.003 9.434 -9.742 1.00 79.00 206 GLU A CA 1
ATOM 1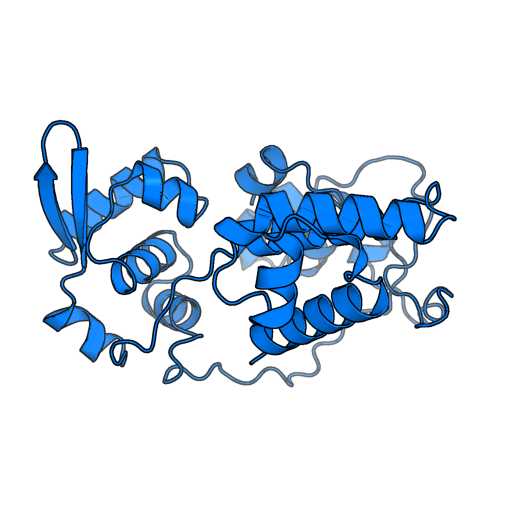647 C C . GLU A 1 206 ? 29.795 10.417 -8.578 1.00 79.00 206 GLU A C 1
ATOM 1649 O O . GLU A 1 206 ? 28.939 10.182 -7.723 1.00 79.00 206 GLU A O 1
ATOM 1654 N N . ASN A 1 207 ? 30.518 11.544 -8.550 1.00 80.06 207 ASN A N 1
ATOM 1655 C CA . ASN A 1 207 ? 30.377 12.545 -7.490 1.00 80.06 207 ASN A CA 1
ATOM 1656 C C . ASN A 1 207 ? 29.059 13.318 -7.592 1.00 80.06 207 ASN A C 1
ATOM 1658 O O . ASN A 1 207 ? 28.479 13.695 -6.568 1.00 80.06 207 ASN A O 1
ATOM 1662 N N . LEU A 1 208 ? 28.570 13.548 -8.815 1.00 80.75 208 LEU A N 1
ATOM 1663 C CA . LEU A 1 208 ? 27.289 14.213 -9.039 1.00 80.75 208 LEU A CA 1
ATOM 1664 C C . LEU A 1 208 ? 26.139 13.292 -8.615 1.00 80.75 208 LEU A C 1
ATOM 1666 O O . LEU A 1 208 ? 25.276 13.721 -7.853 1.00 80.75 208 LEU A O 1
ATOM 1670 N N . ILE A 1 209 ? 26.199 12.008 -8.999 1.00 81.25 209 ILE A N 1
ATOM 1671 C CA . ILE A 1 209 ? 25.253 10.972 -8.544 1.00 81.25 209 ILE A CA 1
ATOM 1672 C C . ILE A 1 209 ? 25.224 10.917 -7.017 1.00 81.25 209 ILE A C 1
ATOM 1674 O O . ILE A 1 209 ? 24.156 10.959 -6.407 1.00 81.25 209 ILE A O 1
ATOM 1678 N N . LEU A 1 210 ? 26.400 10.846 -6.387 1.00 82.00 210 LEU A N 1
ATOM 1679 C CA . LEU A 1 210 ? 26.515 10.791 -4.934 1.00 82.00 210 LEU A CA 1
ATOM 1680 C C . LEU A 1 210 ? 25.876 12.014 -4.268 1.00 82.00 210 LEU A C 1
ATOM 1682 O O . LEU A 1 210 ? 25.123 11.864 -3.307 1.00 82.00 210 LEU A O 1
ATOM 1686 N N . SER A 1 211 ? 26.136 13.210 -4.795 1.00 82.44 211 SER A N 1
ATOM 1687 C CA . SER A 1 211 ? 25.585 14.459 -4.265 1.00 82.44 211 SER A CA 1
ATOM 1688 C C . SER A 1 211 ? 24.056 14.499 -4.363 1.00 82.44 211 SER A C 1
ATOM 1690 O O . SER A 1 211 ? 23.387 14.858 -3.392 1.00 82.44 211 SER A O 1
ATOM 1692 N N . GLU A 1 212 ? 23.480 14.084 -5.494 1.00 85.44 212 GLU A N 1
ATOM 1693 C CA . GLU A 1 212 ? 22.024 14.028 -5.668 1.00 85.44 212 GLU A CA 1
ATOM 1694 C C . GLU A 1 212 ? 21.365 12.967 -4.780 1.00 85.44 212 GLU A C 1
ATOM 1696 O O . GLU A 1 212 ? 20.330 13.234 -4.162 1.00 85.44 212 GLU A O 1
ATOM 1701 N N . LEU A 1 213 ? 21.980 11.787 -4.649 1.00 84.38 213 LEU A N 1
ATOM 1702 C CA . LEU A 1 213 ? 21.497 10.742 -3.746 1.00 84.38 213 LEU A CA 1
ATOM 1703 C C . LEU A 1 213 ? 21.540 11.199 -2.285 1.00 84.38 213 LEU A C 1
ATOM 1705 O O . LEU A 1 213 ? 20.573 10.975 -1.559 1.00 84.38 213 LEU A O 1
ATOM 1709 N N . ILE A 1 214 ? 22.609 11.877 -1.853 1.00 81.94 214 ILE A N 1
ATOM 1710 C CA . ILE A 1 214 ? 22.705 12.458 -0.506 1.00 81.94 214 ILE A CA 1
ATOM 1711 C C . ILE A 1 214 ? 21.595 13.488 -0.290 1.00 81.94 214 ILE A C 1
ATOM 1713 O O . ILE A 1 214 ? 20.908 13.431 0.729 1.00 81.94 214 ILE A O 1
ATOM 1717 N N . LEU A 1 215 ? 21.364 14.397 -1.243 1.00 83.75 215 LEU A N 1
ATOM 1718 C CA . LEU A 1 215 ? 20.283 15.382 -1.147 1.00 83.75 215 LEU A CA 1
ATOM 1719 C C . LEU A 1 215 ? 18.910 14.711 -1.031 1.00 83.75 215 LEU A C 1
ATOM 1721 O O . LEU A 1 215 ? 18.112 15.091 -0.170 1.00 83.75 215 LEU A O 1
ATOM 1725 N N . LEU A 1 216 ? 18.641 13.701 -1.862 1.00 84.38 216 LEU A N 1
ATOM 1726 C CA . LEU A 1 216 ? 17.392 12.945 -1.826 1.00 84.38 216 LEU A CA 1
ATOM 1727 C C . LEU A 1 216 ? 17.209 12.234 -0.482 1.00 84.38 216 LEU A C 1
ATOM 1729 O O . LEU A 1 216 ? 16.131 12.311 0.112 1.00 84.38 216 LEU A O 1
ATOM 1733 N N . LEU A 1 217 ? 18.253 11.560 0.004 1.00 78.75 217 LEU A N 1
ATOM 1734 C CA . LEU A 1 217 ? 18.245 10.882 1.294 1.00 78.75 217 LEU A CA 1
ATOM 1735 C C . LEU A 1 217 ? 17.975 11.890 2.413 1.00 78.75 217 LEU A C 1
ATOM 1737 O O . LEU A 1 217 ? 17.003 11.729 3.143 1.00 78.75 217 LEU A O 1
ATOM 1741 N N . THR A 1 218 ? 18.720 12.990 2.498 1.00 76.94 218 THR A N 1
ATOM 1742 C CA . THR A 1 218 ? 18.512 14.021 3.528 1.00 76.94 218 THR A CA 1
ATOM 1743 C C . THR A 1 218 ? 17.095 14.605 3.503 1.00 76.94 218 THR A C 1
ATOM 1745 O O . THR A 1 218 ? 16.515 14.853 4.560 1.00 76.94 218 THR A O 1
ATOM 1748 N N . GLN A 1 219 ? 16.488 14.765 2.323 1.00 79.94 219 GLN A N 1
ATOM 1749 C CA . GLN A 1 219 ? 15.101 15.227 2.200 1.00 79.94 219 GLN A CA 1
ATOM 1750 C C . GLN A 1 219 ? 14.053 14.180 2.610 1.00 79.94 219 GLN A C 1
ATOM 1752 O O . GLN A 1 219 ? 12.955 14.563 3.014 1.00 79.94 219 GLN A O 1
ATOM 1757 N N . LYS A 1 220 ? 14.338 12.879 2.457 1.00 76.88 220 LYS A N 1
ATOM 1758 C CA . LYS A 1 220 ? 13.344 11.794 2.587 1.00 76.88 220 LYS A CA 1
ATOM 1759 C C . LYS A 1 220 ? 13.527 10.881 3.798 1.00 76.88 220 LYS A C 1
ATOM 1761 O O . LYS A 1 220 ? 12.577 10.193 4.157 1.00 76.88 220 LYS A O 1
ATOM 1766 N N . ILE A 1 221 ? 14.682 10.902 4.464 1.00 68.12 221 ILE A N 1
ATOM 1767 C CA . ILE A 1 221 ? 14.957 10.143 5.698 1.00 68.12 221 ILE A CA 1
ATOM 1768 C C . ILE A 1 221 ? 13.892 10.343 6.785 1.00 68.12 221 ILE A C 1
ATOM 1770 O O . ILE A 1 221 ? 13.478 9.338 7.365 1.00 68.12 221 ILE A O 1
ATOM 1774 N N . PRO A 1 222 ? 13.397 11.569 7.072 1.00 63.88 222 PRO A N 1
ATOM 1775 C CA . PRO A 1 222 ? 12.387 11.758 8.117 1.00 63.88 222 PRO A CA 1
ATOM 1776 C C . PRO A 1 222 ? 11.101 10.953 7.881 1.00 63.88 222 PRO A C 1
ATOM 1778 O O . PRO A 1 222 ? 10.420 10.590 8.838 1.00 63.88 222 PRO A O 1
ATOM 1781 N N . ASP A 1 223 ? 10.801 10.647 6.617 1.00 63.81 223 ASP A N 1
ATOM 1782 C CA . ASP A 1 223 ? 9.594 9.943 6.191 1.00 63.81 223 ASP A CA 1
ATOM 1783 C C . ASP A 1 223 ? 9.793 8.412 6.101 1.00 63.81 223 ASP A C 1
ATOM 1785 O O . ASP A 1 223 ? 8.836 7.680 5.841 1.00 63.81 223 ASP A O 1
ATOM 1789 N N . LEU A 1 224 ? 11.017 7.904 6.312 1.00 64.31 224 LEU A N 1
ATOM 1790 C CA . LEU A 1 224 ? 11.398 6.496 6.126 1.00 64.31 224 LEU A CA 1
ATOM 1791 C C . LEU A 1 224 ? 12.018 5.897 7.410 1.00 64.31 224 LEU A C 1
ATOM 1793 O O . LEU A 1 224 ? 13.211 5.587 7.447 1.00 64.31 224 LEU A O 1
ATOM 1797 N N . PRO A 1 225 ? 11.237 5.721 8.494 1.00 56.03 225 PRO A N 1
ATOM 1798 C CA . PRO A 1 225 ? 11.767 5.241 9.768 1.00 56.03 225 PRO A CA 1
ATOM 1799 C C . PRO A 1 225 ? 12.340 3.821 9.654 1.00 56.03 225 PRO A C 1
ATOM 1801 O O . PRO A 1 225 ? 11.651 2.897 9.221 1.00 56.03 225 PRO A O 1
ATOM 1804 N N . GLY A 1 226 ? 13.590 3.648 10.098 1.00 58.97 226 GLY A N 1
ATOM 1805 C CA . GLY A 1 226 ? 14.307 2.365 10.075 1.00 58.97 226 GLY A CA 1
ATOM 1806 C C . GLY A 1 226 ? 14.955 2.012 8.732 1.00 58.97 226 GLY A C 1
ATOM 1807 O O . GLY A 1 226 ? 15.358 0.870 8.547 1.00 58.97 226 GLY A O 1
ATOM 1808 N N . PHE A 1 227 ? 15.029 2.967 7.799 1.00 58.25 227 PHE A N 1
ATOM 1809 C CA . PHE A 1 227 ? 15.618 2.776 6.471 1.00 58.25 227 PHE A CA 1
ATOM 1810 C C . PHE A 1 227 ? 17.149 2.728 6.490 1.00 58.25 227 PHE A C 1
ATOM 1812 O O . PHE A 1 227 ? 17.753 1.953 5.754 1.00 58.25 227 PHE A O 1
ATOM 1819 N N . LEU A 1 228 ? 17.786 3.577 7.296 1.00 58.94 228 LEU A N 1
ATOM 1820 C CA . LEU A 1 228 ? 19.240 3.692 7.341 1.00 58.94 228 LEU A CA 1
ATOM 1821 C C . LEU A 1 228 ? 19.808 2.948 8.542 1.00 58.94 228 LEU A C 1
ATOM 1823 O O . LEU A 1 228 ? 19.214 2.916 9.618 1.00 58.94 228 LEU A O 1
ATOM 1827 N N . SER A 1 229 ? 21.006 2.397 8.367 1.00 59.94 229 SER A N 1
ATOM 1828 C CA . SER A 1 229 ? 21.826 2.012 9.505 1.00 59.94 229 SER A CA 1
ATOM 1829 C C . SER A 1 229 ? 22.193 3.269 10.310 1.00 59.94 229 SER A C 1
ATOM 1831 O O . SER A 1 229 ? 22.492 4.315 9.728 1.00 59.94 229 SER A O 1
ATOM 1833 N N . GLU A 1 230 ? 22.203 3.159 11.644 1.00 61.25 230 GLU A N 1
ATOM 1834 C CA . GLU A 1 230 ? 22.637 4.218 12.580 1.00 61.25 230 GLU A CA 1
ATOM 1835 C C . GLU A 1 230 ? 23.893 4.990 12.099 1.00 61.25 230 GLU A C 1
ATOM 1837 O O . GLU A 1 230 ? 23.883 6.223 12.129 1.00 61.25 230 GLU A O 1
ATOM 1842 N N . PRO A 1 231 ? 24.948 4.336 11.556 1.00 59.91 231 PRO A N 1
ATOM 1843 C CA . PRO A 1 231 ? 26.138 5.032 11.065 1.00 59.91 231 PRO A CA 1
ATOM 1844 C C . PRO A 1 231 ? 25.894 5.948 9.857 1.00 59.91 231 PRO A C 1
ATOM 1846 O O . PRO A 1 231 ? 26.476 7.031 9.788 1.00 59.91 231 PRO A O 1
ATOM 1849 N N . LEU A 1 232 ? 25.059 5.536 8.897 1.00 64.12 232 LEU A N 1
ATOM 1850 C CA . LEU A 1 232 ? 24.795 6.329 7.693 1.00 64.12 232 LEU A CA 1
ATOM 1851 C C . LEU A 1 232 ? 23.807 7.461 7.983 1.00 64.12 232 LEU A C 1
ATOM 1853 O O . LEU A 1 232 ? 23.961 8.562 7.460 1.00 64.12 232 LEU A O 1
ATOM 1857 N N . GLU A 1 233 ? 22.838 7.226 8.867 1.00 68.81 233 GLU A N 1
ATOM 1858 C CA . GLU A 1 233 ? 21.932 8.277 9.327 1.00 68.81 233 GLU A CA 1
ATOM 1859 C C . GLU A 1 233 ? 22.683 9.380 10.088 1.00 68.81 233 GLU A C 1
ATOM 1861 O O . GLU A 1 233 ? 22.471 10.567 9.828 1.00 68.81 233 GLU A O 1
ATOM 1866 N N . ALA A 1 234 ? 23.616 9.002 10.968 1.00 66.62 234 ALA A N 1
ATOM 1867 C CA . ALA A 1 234 ? 24.476 9.948 11.672 1.00 66.62 234 ALA A CA 1
ATOM 1868 C C . ALA A 1 234 ? 25.393 10.733 10.715 1.00 66.62 234 ALA A C 1
ATOM 1870 O O . ALA A 1 234 ? 25.565 11.940 10.890 1.00 66.62 234 ALA A O 1
ATOM 1871 N N . ALA A 1 235 ? 25.942 10.082 9.683 1.00 65.94 235 ALA A N 1
ATOM 1872 C CA . ALA A 1 235 ? 26.787 10.735 8.681 1.00 65.94 235 ALA A CA 1
ATOM 1873 C C . ALA A 1 235 ? 26.011 11.733 7.800 1.00 65.94 235 ALA A C 1
ATOM 1875 O O . ALA A 1 235 ? 26.524 12.806 7.500 1.00 65.94 235 ALA A O 1
ATOM 1876 N N . LEU A 1 236 ? 24.765 11.418 7.429 1.00 69.25 236 LEU A N 1
ATOM 1877 C CA . LEU A 1 236 ? 23.918 12.295 6.608 1.00 69.25 236 LEU A CA 1
ATOM 1878 C C . LEU A 1 236 ? 23.356 13.491 7.393 1.00 69.25 236 LEU A C 1
ATOM 1880 O O . LEU A 1 236 ? 23.166 14.567 6.825 1.00 69.25 236 LEU A O 1
ATOM 1884 N N . ARG A 1 237 ? 23.112 13.323 8.701 1.00 69.12 237 ARG A N 1
ATOM 1885 C CA . ARG A 1 237 ? 22.664 14.399 9.609 1.00 69.12 237 ARG A CA 1
ATOM 1886 C C . ARG A 1 237 ? 23.815 15.254 10.159 1.00 69.12 237 ARG A C 1
ATOM 1888 O O . ARG A 1 237 ? 23.559 16.331 10.698 1.00 69.12 237 ARG A O 1
ATOM 1895 N N . GLY A 1 238 ? 25.054 14.770 10.079 1.00 64.69 238 GLY A N 1
ATOM 1896 C CA . GLY A 1 238 ? 26.246 15.448 10.583 1.00 64.69 238 GLY A CA 1
ATOM 1897 C C . GLY A 1 238 ? 26.765 16.557 9.652 1.00 64.69 238 GLY A C 1
ATOM 1898 O O . GLY A 1 238 ? 26.450 16.573 8.464 1.00 64.69 238 GLY A O 1
ATOM 1899 N N . PRO A 1 239 ? 27.594 17.485 10.168 1.00 55.12 239 PRO A N 1
ATOM 1900 C CA . PRO A 1 239 ? 28.171 18.575 9.375 1.00 55.12 239 PRO A CA 1
ATOM 1901 C C . PRO A 1 239 ? 29.254 18.111 8.385 1.00 55.12 239 PRO A C 1
ATOM 1903 O O . PRO A 1 239 ? 29.609 18.863 7.483 1.00 55.12 239 PRO A O 1
ATOM 1906 N N . ASP A 1 240 ? 29.781 16.893 8.547 1.00 59.69 240 ASP A N 1
ATOM 1907 C CA . ASP A 1 240 ? 30.882 16.350 7.750 1.00 59.69 240 ASP A CA 1
ATOM 1908 C C . ASP A 1 240 ? 30.407 15.207 6.836 1.00 59.69 240 ASP A C 1
ATOM 1910 O O . ASP A 1 240 ? 30.625 14.022 7.097 1.00 59.69 240 ASP A O 1
ATOM 1914 N N . GLN A 1 241 ? 29.732 15.579 5.745 1.00 61.22 241 GLN A N 1
ATOM 1915 C CA . GLN A 1 241 ? 29.250 14.642 4.720 1.00 61.22 241 GLN A CA 1
ATOM 1916 C C . GLN A 1 241 ? 30.391 14.028 3.882 1.00 61.22 241 GLN A C 1
ATOM 1918 O O . GLN A 1 241 ? 30.141 13.128 3.084 1.00 61.22 241 GLN A O 1
ATOM 1923 N N . THR A 1 242 ? 31.650 14.444 4.086 1.00 57.38 242 THR A N 1
ATOM 1924 C CA . THR A 1 242 ? 32.820 13.948 3.332 1.00 57.38 242 THR A CA 1
ATOM 1925 C C . THR A 1 242 ? 33.130 12.466 3.573 1.00 57.38 242 THR A C 1
ATOM 1927 O O . THR A 1 242 ? 33.867 11.851 2.806 1.00 57.38 242 THR A O 1
ATOM 1930 N N . ARG A 1 243 ? 32.546 11.867 4.620 1.00 62.59 243 ARG A N 1
ATOM 1931 C CA . ARG A 1 243 ? 32.671 10.434 4.939 1.00 62.59 243 ARG A CA 1
ATOM 1932 C C . ARG A 1 243 ? 31.655 9.549 4.214 1.00 62.59 243 ARG A C 1
ATOM 1934 O O . ARG A 1 243 ? 31.743 8.325 4.320 1.00 62.59 243 ARG A O 1
ATOM 1941 N N . VAL A 1 244 ? 30.681 10.137 3.519 1.00 71.06 244 VAL A N 1
ATOM 1942 C CA . VAL A 1 244 ? 29.679 9.390 2.754 1.00 71.06 244 VAL A CA 1
ATOM 1943 C C . VAL A 1 244 ? 30.265 9.065 1.384 1.00 71.06 244 VAL A C 1
ATOM 1945 O O . VAL A 1 244 ? 30.685 9.957 0.656 1.00 71.06 244 VAL A O 1
ATOM 1948 N N . SER A 1 245 ? 30.313 7.781 1.039 1.00 77.25 245 SER A N 1
ATOM 1949 C CA . SER A 1 245 ? 30.827 7.298 -0.240 1.00 77.25 245 SER A CA 1
ATOM 1950 C C . SER A 1 245 ? 29.714 6.610 -1.024 1.00 77.25 245 SER A C 1
ATOM 1952 O O . SER A 1 245 ? 28.762 6.082 -0.447 1.00 77.25 245 SER A O 1
ATOM 1954 N N . LEU A 1 246 ? 29.832 6.576 -2.351 1.00 74.38 246 LEU A N 1
ATOM 1955 C CA . LEU A 1 246 ? 28.849 5.893 -3.193 1.00 74.38 246 LEU A CA 1
ATOM 1956 C C . LEU A 1 246 ? 28.663 4.409 -2.807 1.00 74.38 246 LEU A C 1
ATOM 1958 O O . LEU A 1 246 ? 27.515 3.986 -2.673 1.00 74.38 246 LEU A O 1
ATOM 1962 N N . PRO A 1 247 ? 29.723 3.631 -2.493 1.00 78.94 247 PRO A N 1
ATOM 1963 C CA . PRO A 1 247 ? 29.560 2.265 -1.996 1.00 78.94 247 PRO A CA 1
ATOM 1964 C C . PRO A 1 247 ? 28.762 2.158 -0.689 1.00 78.94 247 PRO A C 1
ATOM 1966 O O . PRO A 1 247 ? 27.977 1.222 -0.537 1.00 78.94 247 PRO A O 1
ATOM 1969 N N . SER A 1 248 ? 28.929 3.096 0.255 1.00 75.25 248 SER A N 1
ATOM 1970 C CA . SER A 1 248 ? 28.189 3.045 1.523 1.00 75.25 248 SER A CA 1
ATOM 1971 C C . SER A 1 248 ? 26.708 3.376 1.335 1.00 75.25 248 SER A C 1
ATOM 1973 O O . SER A 1 248 ? 25.856 2.725 1.940 1.00 75.25 248 SER A O 1
ATOM 1975 N N . VAL A 1 249 ? 26.393 4.316 0.438 1.00 76.94 249 VAL A N 1
ATOM 1976 C CA . VAL A 1 249 ? 25.013 4.629 0.039 1.00 76.94 249 VAL A CA 1
ATOM 1977 C C . VAL A 1 249 ? 24.367 3.442 -0.680 1.00 76.94 249 VAL A C 1
ATOM 1979 O O . VAL A 1 249 ? 23.266 3.037 -0.307 1.00 76.94 249 VAL A O 1
ATOM 1982 N N . CYS A 1 250 ? 25.051 2.833 -1.653 1.00 77.31 250 CYS A N 1
ATOM 1983 C CA . CYS A 1 250 ? 24.550 1.655 -2.365 1.00 77.31 250 CYS A CA 1
ATOM 1984 C C . CYS A 1 250 ? 24.283 0.477 -1.418 1.00 77.31 250 CYS A C 1
ATOM 1986 O O . CYS A 1 250 ? 23.209 -0.115 -1.475 1.00 77.31 250 CYS A O 1
ATOM 1988 N N . SER A 1 251 ? 25.200 0.185 -0.491 1.00 77.81 251 SER A N 1
ATOM 1989 C CA . SER A 1 251 ? 25.009 -0.885 0.497 1.00 77.81 251 SER A CA 1
ATOM 1990 C C . SER A 1 251 ? 23.801 -0.634 1.406 1.00 77.81 251 SER A C 1
ATOM 1992 O O . SER A 1 251 ? 23.060 -1.564 1.726 1.00 77.81 251 SER A O 1
ATOM 1994 N N . ALA A 1 252 ? 23.547 0.619 1.790 1.00 75.62 252 ALA A N 1
ATOM 1995 C CA . ALA A 1 252 ? 22.362 0.956 2.572 1.00 75.62 252 ALA A CA 1
ATOM 1996 C C . ALA A 1 252 ? 21.062 0.828 1.768 1.00 75.62 252 ALA A C 1
ATOM 1998 O O . ALA A 1 252 ? 20.068 0.342 2.304 1.00 75.62 252 ALA A O 1
ATOM 1999 N N . LEU A 1 253 ? 21.067 1.205 0.484 1.00 76.25 253 LEU A N 1
ATOM 2000 C CA . LEU A 1 253 ? 19.935 0.975 -0.419 1.00 76.25 253 LEU A CA 1
ATOM 2001 C C . LEU A 1 253 ? 19.641 -0.524 -0.574 1.00 76.25 253 LEU A C 1
ATOM 2003 O O . LEU A 1 253 ? 18.482 -0.931 -0.502 1.00 76.25 253 LEU A O 1
ATOM 2007 N N . GLU A 1 254 ? 20.673 -1.353 -0.731 1.00 75.88 254 GLU A N 1
ATOM 2008 C CA . GLU A 1 254 ? 20.539 -2.812 -0.789 1.00 75.88 254 GLU A CA 1
ATOM 2009 C C . GLU A 1 25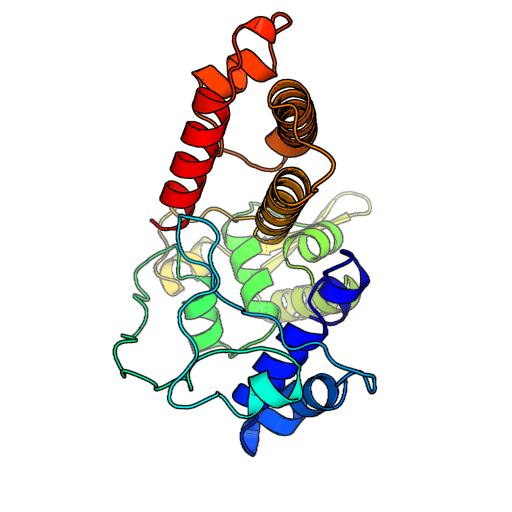4 ? 19.977 -3.381 0.520 1.00 75.88 254 GLU A C 1
ATOM 2011 O O . GLU A 1 254 ? 19.004 -4.137 0.496 1.00 75.88 254 GLU A O 1
ATOM 2016 N N . GLY A 1 255 ? 20.531 -2.979 1.668 1.00 74.62 255 GLY A N 1
ATOM 2017 C CA . GLY A 1 255 ? 20.048 -3.391 2.989 1.00 74.62 255 GLY A CA 1
ATOM 2018 C C . GLY A 1 255 ? 18.591 -2.993 3.239 1.00 74.62 255 GLY A C 1
ATOM 2019 O O . GLY A 1 255 ? 17.804 -3.784 3.765 1.00 74.62 255 GLY A O 1
ATOM 2020 N N . PHE A 1 256 ? 18.196 -1.801 2.791 1.00 74.50 256 PHE A N 1
ATOM 2021 C CA . PHE A 1 256 ? 16.807 -1.365 2.843 1.00 74.50 256 PHE A CA 1
ATOM 2022 C C . PHE A 1 256 ? 15.891 -2.236 1.974 1.00 74.50 256 PHE A C 1
ATOM 2024 O O . PHE A 1 256 ? 14.842 -2.677 2.442 1.00 74.50 256 PHE A O 1
ATOM 2031 N N . ILE A 1 257 ? 16.287 -2.530 0.730 1.00 71.56 257 ILE A N 1
ATOM 2032 C CA . ILE A 1 257 ? 15.520 -3.411 -0.164 1.00 71.56 257 ILE A CA 1
ATOM 2033 C C . ILE A 1 257 ? 15.369 -4.804 0.457 1.00 71.56 257 ILE A C 1
ATOM 2035 O O . ILE A 1 257 ? 14.277 -5.366 0.417 1.00 71.56 257 ILE A O 1
ATOM 2039 N N . HIS A 1 258 ? 16.423 -5.339 1.078 1.00 69.94 258 HIS A N 1
ATOM 2040 C CA . HIS A 1 258 ? 16.351 -6.601 1.814 1.00 69.94 258 HIS A CA 1
ATOM 2041 C C . HIS A 1 258 ? 15.360 -6.538 2.978 1.00 69.94 258 HIS A C 1
ATOM 2043 O O . HIS A 1 258 ? 14.499 -7.407 3.078 1.00 69.94 258 HIS A O 1
ATOM 2049 N N . THR A 1 259 ? 15.399 -5.472 3.778 1.00 71.00 259 THR A N 1
ATOM 2050 C CA . THR A 1 259 ? 14.473 -5.268 4.905 1.00 71.00 259 THR A CA 1
ATOM 2051 C C . THR A 1 259 ? 13.013 -5.166 4.450 1.00 71.00 259 THR A C 1
ATOM 2053 O O . THR A 1 259 ? 12.113 -5.582 5.168 1.00 71.00 259 THR A O 1
ATOM 2056 N N . LEU A 1 260 ? 12.747 -4.628 3.254 1.00 66.38 260 LEU A N 1
ATOM 2057 C CA . LEU A 1 260 ? 11.394 -4.597 2.686 1.00 66.38 260 LEU A CA 1
ATOM 2058 C C . LEU A 1 260 ? 10.889 -5.963 2.198 1.00 66.38 260 LEU A C 1
ATOM 2060 O O . LEU A 1 260 ? 9.682 -6.120 2.005 1.00 66.38 260 LEU A O 1
ATOM 2064 N N . MET A 1 261 ? 11.793 -6.901 1.904 1.00 59.75 261 MET A N 1
ATOM 2065 C CA . MET A 1 261 ? 11.451 -8.229 1.383 1.00 59.75 261 MET A CA 1
ATOM 2066 C C . MET A 1 261 ? 11.254 -9.283 2.482 1.00 59.75 261 MET A C 1
ATOM 2068 O O . MET A 1 261 ? 10.711 -10.349 2.180 1.00 59.75 261 MET A O 1
ATOM 2072 N N . GLU A 1 262 ? 11.685 -8.995 3.712 1.00 55.72 262 GLU A N 1
ATOM 2073 C CA . GLU A 1 262 ? 11.512 -9.830 4.913 1.00 55.72 262 GLU A CA 1
ATOM 2074 C C . GLU A 1 262 ? 10.204 -9.521 5.663 1.00 55.72 262 GLU A C 1
ATOM 2076 O O . GLU A 1 262 ? 9.548 -10.496 6.106 1.00 55.72 262 GLU A O 1
#

Foldseek 3Di:
DVLLCVPQVDDCLLVLLLVLLVPDDVVCCVPRVVSVVPQDPDPQAQDEPDADPVRHRDPFAPAAAPSNVSSRYTDHHDDCPVPDDDDDLLAQVCQLVVLCVVPNDDPLSQLLLVLLQDAKDFLVVSCVQSVHDSVRSVVSQVVCVVVVQWPWDDDPPTIIIHGPNVPVCVVSNHDPPNRHRDSPSLVVSLVVQLVCLVPPPVPPDQVVSQVSLLVSCLVRVVVGPPQFDPVVVCCSPDPNVVPDHPVNSVVSNVVNVVVVVD